Protein 5N06 (pdb70)

Radius of gyration: 20.46 Å; Cα contacts (8 Å, |Δi|>4): 489; chains: 2; bounding box: 48×56×39 Å

Foldseek 3Di:
DFDFFPDKDWDAPDQFKIKIFTHDDDDTDDDFQWKKKWKDLDVPTDIDTGGDPPDGMDMDGGGHGPGDIDMGMTTHHDDDDDDDDDDDDDDDD/DDFFPDKAKDADAFWKIKIFTHGDPDDDDDFQWKWKAKDLGDIDIDGDHPDGMDMGGDDGPPRDIDMGMGTHHDDDDDDDDDDDDDDD

Solvent-accessible surface area: 10027 Å² total; per-residue (Å²): 87,9,49,30,1,56,75,14,111,2,104,29,91,51,54,45,48,0,55,0,64,5,41,104,26,113,92,51,82,45,118,31,34,10,1,12,0,11,11,1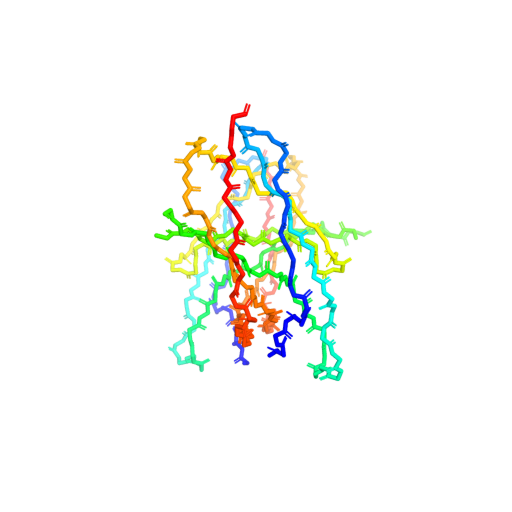5,100,64,122,187,80,116,132,51,97,12,85,40,30,142,64,69,39,33,91,4,80,7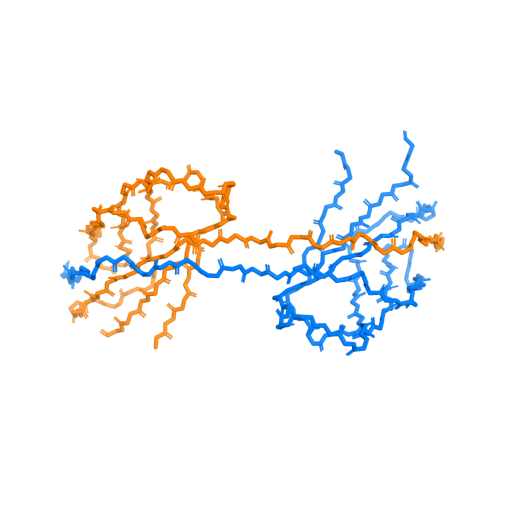2,26,101,50,93,47,48,12,57,1,82,0,30,0,2,35,40,29,82,2,96,74,11,76,80,32,81,66,52,1,138,99,43,44,29,0,44,145,15,102,4,49,35,71,56,78,43,64,1,83,0,60,5,42,83,17,93,98,67,124,43,105,29,32,42,0,6,0,16,20,73,133,137,115,115,65,60,15,126,44,32,142,52,70,37,22,100,10,199,75,14,119,41,98,34,207,10,67,2,53,0,30,0,0,57,39,28,76,5,105,60,11,76,79,26,114,34,69,10,120

InterPro domains:
  IPR000719 Protein kinase domain [PS50011] (839-1118)
  IPR000742 EGF-like domain [PS00022] (244-255)
  IPR000742 EGF-like domain [PS00022] (333-344)
  IPR000742 EGF-like domain [PS01186] (333-344)
  IPR000742 EGF-like domain [PS50026] (225-256)
  IPR000742 EGF-like domain [PS50026] (311-345)
  IPR000742 EGF-like domain [SM00181] (223-256)
  IPR000742 EGF-like domain [SM00181] (267-303)
  IPR000742 EGF-like domain [SM00181] (314-345)
  IPR001245 Serine-threonine/tyrosine-protein kinase, catalytic domain [PF07714] (839-1106)
  IPR001245 Serine-threonine/tyrosine-protein kinase, catalytic domain [PR00109] (917-930)
  IPR001245 Serine-threonine/tyrosine-protein kinase, catalytic domain [PR00109] (969-987)
  IPR001245 Serine-threonine/tyrosine-protein kinase, catalytic domain [PR00109] (1015-1025)
  IPR001245 Serine-threonine/tyrosine-protein kinase, catalytic domain [PR00109] (1034-1056)
  IPR001245 Serine-threonine/tyrosine-protein kinase, catalytic domain [PR00109] (1078-1100)
  IPR003599 Immunoglobulin domain subtype [SM00409] (131-213)
  IPR003599 Immunoglobulin domain subtype [SM00409] (357-444)
  IPR003961 Fibronectin type III [PF00041] (458-535)
  IPR003961 Fibronectin type III [PF00041] (558-635)
  IPR003961 Fibronectin type III [PF00041] (646-733)

Nearest PDB structures (foldseek):
  5n06-assembly1_A  TM=1.011E+00  e=6.443E-17  Homo sapiens
  1x5g-assembly1_A  TM=8.517E-01  e=1.682E-04  Homo sapiens
  5n47-assembly1_B  TM=8.551E-01  e=6.580E-04  Homo sapiens
  2ed8-assembly1_A  TM=6.911E-01  e=6.299E-05  Homo sapiens
  3t1w-assembly1_A-2  TM=8.649E-01  e=1.492E-03  Homo sapiens

B-factor: mean 107.83, std 30.61, range [32.44, 226.02]

Secondary structure (DSSP, 8-state):
-PPPPEEEEEEEEETTEEEEEEE--SS-SS---EEEEEEE-----EEEEE--SS-SEEEEES--TT--EEEEEEEEEEEEEEE---EE--B--/-----S-EEEE-SSS-EEEE-PPPSS-SS---EEEEEEE--EE--BS-SS-SEEEE----SSB--EEEEEEEEEEE------EEE---

Sequence (181 aa):
GPPAPRHLHAQALSDSEIQLTWKHPEALPGPISKYVVEVQVAGDPLWIDVDRPEETSTIIRGLNASTRYLFRMRASIQGLGDWSNTVEESTLGPPAPRHLHAQALSDSEIQLTWKHPEALPGPISKYVVEVQVPLWIDVDRPEETSTIIRGLNASTRYLFRMRASIQGLGDWSNTVEESTL

GO terms:
  GO:0004714 transmembrane receptor protein tyrosine kinase activity (F, TAS)
  GO:0005886 plasma membrane (C, TAS)
  GO:0007165 signal transduction (P, TAS)
  GO:0007498 mesoderm development (P, TAS)
  GO:0005515 protein binding (F, IPI)
  GO:0005886 plasma membrane (C, EXP)

Organism: Homo sapiens (NCBI:txid9606)

Structure (mmCIF, N/CA/C/O backbone):
data_5N06
#
_entry.id   5N06
#
_cell.length_a   54.054
_cell.length_b   54.054
_cell.length_c   107.270
_cell.angle_alpha   90.00
_cell.angle_beta   90.00
_cell.angle_gamma   120.00
#
_symmetry.space_group_name_H-M   'P 65'
#
loop_
_entity.id
_entity.type
_entity.pdbx_description
1 polymer 'Tyrosine-protein kinase receptor Tie-1'
2 water water
#
loop_
_atom_site.group_PDB
_atom_site.id
_atom_site.type_symbol
_atom_site.label_atom_id
_atom_site.label_alt_id
_atom_site.label_comp_id
_atom_site.label_asym_id
_atom_site.label_entity_id
_atom_site.label_seq_id
_atom_site.pdbx_PDB_ins_code
_atom_site.Cartn_x
_atom_site.Cartn_y
_atom_site.Cartn_z
_atom_site.occupancy
_atom_site.B_iso_or_equiv
_atom_site.auth_seq_id
_atom_site.auth_comp_id
_atom_site.auth_asym_id
_atom_site.auth_atom_id
_atom_site.pdbx_PDB_model_num
ATOM 1 N N . GLY A 1 25 ? -15.760 -15.357 -0.472 1.00 146.83 643 GLY A N 1
ATOM 2 C CA . GLY A 1 25 ? -15.285 -16.423 0.383 1.00 147.50 643 GLY A CA 1
ATOM 3 C C . GLY A 1 25 ? -14.079 -17.121 -0.216 1.00 145.33 643 GLY A C 1
ATOM 4 O O . GLY A 1 25 ? -14.215 -18.126 -0.923 1.00 151.16 643 GLY A O 1
ATOM 5 N N . PRO A 1 26 ? -12.881 -16.581 0.046 1.00 132.09 644 PRO A N 1
ATOM 6 C CA . PRO A 1 26 ? -11.616 -17.089 -0.487 1.00 123.46 644 PRO A CA 1
ATOM 7 C C . PRO A 1 26 ? -11.024 -18.174 0.393 1.00 112.61 644 PRO A C 1
ATOM 8 O O . PRO A 1 26 ? -10.873 -17.973 1.595 1.00 107.92 644 PRO A O 1
ATOM 12 N N . PRO A 1 27 ? -10.699 -19.325 -0.204 1.00 108.56 645 PRO A N 1
ATOM 13 C CA . PRO A 1 27 ? -10.024 -20.415 0.501 1.00 105.23 645 PRO A CA 1
ATOM 14 C C . PRO A 1 27 ? -8.562 -20.081 0.745 1.00 99.36 645 PRO A C 1
ATOM 15 O O . PRO A 1 27 ? -8.030 -19.156 0.134 1.00 95.66 645 PRO A O 1
ATOM 19 N N . ALA A 1 28 ? -7.925 -20.823 1.640 1.00 100.02 646 ALA A N 1
ATOM 20 C CA . ALA A 1 28 ? -6.521 -20.607 1.950 1.00 97.99 646 ALA A CA 1
ATOM 21 C C . ALA A 1 28 ? -5.645 -21.203 0.852 1.00 98.81 646 ALA A C 1
ATOM 22 O O . ALA A 1 28 ? -6.065 -22.132 0.166 1.00 101.64 646 ALA A O 1
ATOM 24 N N . PRO A 1 29 ? -4.436 -20.652 0.660 1.00 96.44 647 PRO A N 1
ATOM 25 C CA . PRO A 1 29 ? -3.489 -21.222 -0.305 1.00 98.00 647 PRO A CA 1
ATOM 26 C C . PRO A 1 29 ? -2.897 -22.532 0.208 1.00 103.36 647 PRO A C 1
ATOM 27 O O . PRO A 1 29 ? -2.423 -22.586 1.344 1.00 104.30 647 PRO A O 1
ATOM 31 N N . ARG A 1 30 ? -2.936 -23.574 -0.615 1.00 107.30 648 ARG A N 1
ATOM 32 C CA . ARG A 1 30 ? -2.464 -24.891 -0.202 1.00 113.42 648 ARG A CA 1
ATOM 33 C C . ARG A 1 30 ? -0.967 -25.055 -0.442 1.00 114.43 648 ARG A C 1
ATOM 34 O O . ARG A 1 30 ? -0.374 -24.322 -1.238 1.00 110.51 648 ARG A O 1
ATOM 36 N N . HIS A 1 31 ? -0.373 -26.022 0.256 1.00 120.13 649 HIS A N 1
ATOM 37 C CA . HIS A 1 31 ? 1.044 -26.359 0.119 1.00 123.74 649 HIS A CA 1
ATOM 38 C C . HIS A 1 31 ? 1.955 -25.171 0.415 1.00 120.15 649 HIS A C 1
ATOM 39 O O . HIS A 1 31 ? 2.467 -24.521 -0.495 1.00 118.24 649 HIS A O 1
ATOM 41 N N . LEU A 1 32 ? 2.150 -24.900 1.700 1.00 119.51 650 LEU A N 1
ATOM 42 C CA . LEU A 1 32 ? 2.978 -23.783 2.129 1.00 117.61 650 LEU A CA 1
ATOM 43 C C . LEU A 1 32 ? 4.326 -24.277 2.635 1.00 119.23 650 LEU A C 1
ATOM 44 O O . LEU A 1 32 ? 4.405 -25.314 3.291 1.00 124.43 650 LEU A O 1
ATOM 49 N N . HIS A 1 33 ? 5.387 -23.538 2.328 1.00 114.87 651 HIS A N 1
ATOM 50 C CA . HIS A 1 33 ? 6.721 -23.907 2.788 1.00 115.14 651 HIS A CA 1
ATOM 51 C C . HIS A 1 33 ? 7.672 -22.715 2.747 1.00 113.08 651 HIS A C 1
ATOM 52 O O . HIS A 1 33 ? 7.682 -21.947 1.790 1.00 113.85 651 HIS A O 1
ATOM 59 N N . ALA A 1 34 ? 8.475 -22.569 3.794 1.00 113.29 652 ALA A N 1
ATOM 60 C CA . ALA A 1 34 ? 9.430 -21.473 3.875 1.00 113.14 652 ALA A CA 1
ATOM 61 C C . ALA A 1 34 ? 10.850 -21.993 4.008 1.00 119.04 652 ALA A C 1
ATOM 62 O O . ALA A 1 34 ? 11.086 -23.076 4.543 1.00 125.55 652 ALA A O 1
ATOM 64 N N . GLN A 1 35 ? 11.796 -21.207 3.516 1.00 116.82 653 GLN A N 1
ATOM 65 C CA . GLN A 1 35 ? 13.196 -21.567 3.607 1.00 119.00 653 GLN A CA 1
ATOM 66 C C . GLN A 1 35 ? 14.033 -20.304 3.642 1.00 116.65 653 GLN A C 1
ATOM 67 O O . GLN A 1 35 ? 13.774 -19.351 2.908 1.00 112.78 653 GLN A O 1
ATOM 73 N N . ALA A 1 36 ? 15.028 -20.297 4.518 1.00 120.40 654 ALA A N 1
ATOM 74 C CA . ALA A 1 36 ? 15.806 -19.097 4.774 1.00 118.38 654 ALA A CA 1
ATOM 75 C C . ALA A 1 36 ? 16.927 -18.940 3.760 1.00 122.45 654 ALA A C 1
ATOM 76 O O . ALA A 1 36 ? 17.779 -19.816 3.628 1.00 132.47 654 ALA A O 1
ATOM 78 N N . LEU A 1 37 ? 16.910 -17.827 3.033 1.00 119.79 655 LEU A N 1
ATOM 79 C CA . LEU A 1 37 ? 17.981 -17.512 2.092 1.00 123.93 655 LEU A CA 1
ATOM 80 C C . LEU A 1 37 ? 19.174 -16.939 2.835 1.00 127.48 655 LEU A C 1
ATOM 81 O O . LEU A 1 37 ? 20.330 -17.220 2.514 1.00 133.40 655 LEU A O 1
ATOM 86 N N . SER A 1 38 ? 18.880 -16.119 3.832 1.00 123.68 656 SER A N 1
ATOM 87 C CA . SER A 1 38 ? 19.922 -15.543 4.656 1.00 126.28 656 SER A CA 1
ATOM 88 C C . SER A 1 38 ? 19.477 -15.636 6.106 1.00 122.49 656 SER A C 1
ATOM 89 O O . SER A 1 38 ? 18.429 -16.204 6.397 1.00 119.76 656 SER A O 1
ATOM 92 N N . ASP A 1 39 ? 20.274 -15.109 7.022 1.00 124.04 657 ASP A N 1
ATOM 93 C CA . ASP A 1 39 ? 19.899 -15.137 8.430 1.00 122.33 657 ASP A CA 1
ATOM 94 C C . ASP A 1 39 ? 18.839 -14.081 8.714 1.00 115.66 657 ASP A C 1
ATOM 95 O O . ASP A 1 39 ? 18.104 -14.157 9.700 1.00 113.34 657 ASP A O 1
ATOM 100 N N . SER A 1 40 ? 18.771 -13.099 7.825 1.00 113.04 658 SER A N 1
ATOM 101 C CA . SER A 1 40 ? 17.901 -11.953 8.018 1.00 110.30 658 SER A CA 1
ATOM 102 C C . SER A 1 40 ? 16.729 -11.926 7.034 1.00 106.64 658 SER A C 1
ATOM 103 O O . SER A 1 40 ? 16.056 -10.905 6.884 1.00 102.25 658 SER A O 1
ATOM 106 N N . GLU A 1 41 ? 16.469 -13.056 6.384 1.00 108.23 659 GLU A N 1
ATOM 107 C CA . GLU A 1 41 ? 15.375 -13.124 5.427 1.00 104.07 659 GLU A CA 1
ATOM 108 C C . GLU A 1 41 ? 14.963 -14.550 5.079 1.00 107.14 659 GLU A C 1
ATOM 109 O O . GLU A 1 41 ? 15.799 -15.444 4.949 1.00 112.30 659 GLU A O 1
ATOM 115 N N . ILE A 1 42 ? 13.659 -14.754 4.933 1.00 104.07 660 ILE A N 1
ATOM 116 C CA . ILE A 1 42 ? 13.120 -16.058 4.560 1.00 107.15 660 ILE A CA 1
ATOM 117 C C . ILE A 1 42 ? 12.121 -15.930 3.418 1.00 106.07 660 ILE A C 1
ATOM 118 O O . ILE A 1 42 ? 11.197 -15.117 3.475 1.00 102.42 660 ILE A O 1
ATOM 123 N N . GLN A 1 43 ? 12.290 -16.742 2.384 1.00 110.72 661 GLN A N 1
ATOM 124 C CA . GLN A 1 43 ? 11.341 -16.728 1.284 1.00 112.17 661 GLN A CA 1
ATOM 125 C C . GLN A 1 43 ? 10.228 -17.748 1.527 1.00 113.67 661 GLN A C 1
ATOM 126 O O . GLN A 1 43 ? 10.439 -18.776 2.172 1.00 118.14 661 GLN A O 1
ATOM 132 N N . LEU A 1 44 ? 9.040 -17.448 1.019 1.00 111.31 662 LEU A N 1
ATOM 133 C CA . LEU A 1 44 ? 7.875 -18.275 1.277 1.00 111.78 662 LEU A CA 1
ATOM 134 C C . LEU A 1 44 ? 7.275 -18.751 -0.030 1.00 116.25 662 LEU A C 1
ATOM 135 O O . LEU A 1 44 ? 7.055 -17.961 -0.946 1.00 117.90 662 LEU A O 1
ATOM 140 N N . THR A 1 45 ? 7.023 -20.049 -0.123 1.00 118.10 663 THR A N 1
ATOM 141 C CA . THR A 1 45 ? 6.515 -20.622 -1.359 1.00 121.10 663 THR A CA 1
ATOM 142 C C . THR A 1 45 ? 5.126 -21.202 -1.183 1.00 118.76 663 THR A C 1
ATOM 143 O O . THR A 1 45 ? 4.900 -22.038 -0.315 1.00 118.01 663 THR A O 1
ATOM 147 N N . TRP A 1 46 ? 4.197 -20.769 -2.022 1.00 139.78 664 TRP A N 1
ATOM 148 C CA . TRP A 1 46 ? 2.835 -21.260 -1.929 1.00 137.93 664 TRP A CA 1
ATOM 149 C C . TRP A 1 46 ? 2.274 -21.643 -3.296 1.00 135.34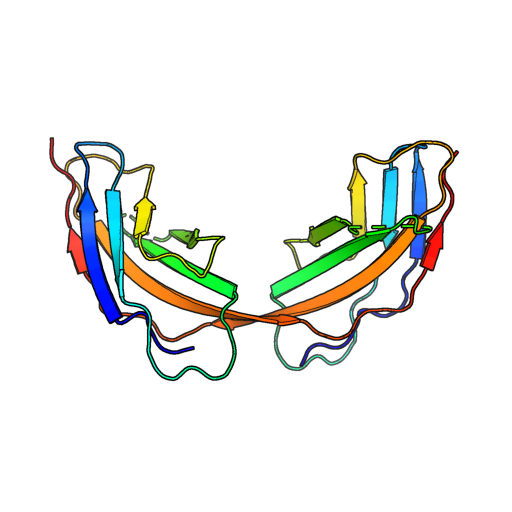 664 TRP A C 1
ATOM 150 O O . TRP A 1 46 ? 2.916 -21.433 -4.325 1.00 125.23 664 TRP A O 1
ATOM 161 N N . LYS A 1 47 ? 1.076 -22.219 -3.294 1.00 132.17 665 LYS A N 1
ATOM 162 C CA . LYS A 1 47 ? 0.421 -22.639 -4.525 1.00 131.22 665 LYS A CA 1
ATOM 163 C C . LYS A 1 47 ? -1.032 -22.179 -4.547 1.00 131.16 665 LYS A C 1
ATOM 164 O O . LYS A 1 47 ? -1.646 -21.958 -3.496 1.00 128.27 665 LYS A O 1
ATOM 166 N N . HIS A 1 48 ? -1.565 -22.026 -5.753 1.00 132.32 666 HIS A N 1
ATOM 167 C CA . HIS A 1 48 ? -2.942 -21.608 -5.942 1.00 130.35 666 HIS A CA 1
ATOM 168 C C . HIS A 1 48 ? -3.906 -22.714 -5.561 1.00 132.77 666 HIS A C 1
ATOM 169 O O . HIS A 1 48 ? -3.658 -23.880 -5.865 1.00 137.10 666 HIS A O 1
ATOM 176 N N . PRO A 1 49 ? -5.002 -22.356 -4.880 1.00 135.17 667 PRO A N 1
ATOM 177 C CA . PRO A 1 49 ? -6.114 -23.303 -4.767 1.00 137.65 667 PRO A CA 1
ATOM 178 C C . PRO A 1 49 ? -6.819 -23.426 -6.115 1.00 139.78 667 PRO A C 1
ATOM 179 O O . PRO A 1 49 ? -6.927 -22.428 -6.836 1.00 138.71 667 PRO A O 1
ATOM 183 N N . GLU A 1 50 ? -7.277 -24.628 -6.448 1.00 142.98 668 GLU A N 1
ATOM 184 C CA . GLU A 1 50 ? -7.877 -24.894 -7.752 1.00 143.39 668 GLU A CA 1
ATOM 185 C C . GLU A 1 50 ? -9.120 -24.163 -8.253 1.00 147.82 668 GLU A C 1
ATOM 186 O O . GLU A 1 50 ? -9.059 -23.406 -9.218 1.00 147.48 668 GLU A O 1
ATOM 188 N N . ALA A 1 51 ? -10.244 -24.403 -7.589 1.00 149.53 669 ALA A N 1
ATOM 189 C CA . ALA A 1 51 ? -11.483 -23.692 -7.885 1.00 147.13 669 ALA A CA 1
ATOM 190 C C . ALA A 1 51 ? -11.754 -22.608 -6.854 1.00 145.73 669 ALA A C 1
ATOM 191 O O . ALA A 1 51 ? -11.894 -22.888 -5.665 1.00 145.78 669 ALA A O 1
ATOM 193 N N . LEU A 1 52 ? -11.826 -21.367 -7.315 1.00 144.51 670 LEU A N 1
ATOM 194 C CA . LEU A 1 52 ? -12.007 -20.234 -6.424 1.00 142.91 670 LEU A CA 1
ATOM 195 C C . LEU A 1 52 ? -13.212 -19.422 -6.872 1.00 144.78 670 LEU A C 1
ATOM 196 O O . LEU A 1 52 ? -13.356 -19.141 -8.063 1.00 146.36 670 LEU A O 1
ATOM 201 N N . PRO A 1 53 ? -14.096 -19.061 -5.924 1.00 144.92 671 PRO A N 1
ATOM 202 C CA . PRO A 1 53 ? -15.253 -18.222 -6.253 1.00 146.35 671 PRO A CA 1
ATOM 203 C C . PRO A 1 53 ? -14.853 -16.776 -6.528 1.00 144.28 671 PRO A C 1
ATOM 204 O O . PRO A 1 53 ? -14.688 -15.979 -5.602 1.00 142.95 671 PRO A O 1
ATOM 208 N N . GLY A 1 54 ? -14.701 -16.449 -7.805 1.00 142.71 672 GLY A N 1
ATOM 209 C CA . GLY A 1 54 ? -14.305 -15.114 -8.202 1.00 140.92 672 GLY A CA 1
ATOM 210 C C . GLY A 1 54 ? -12.808 -14.929 -8.098 1.00 137.87 672 GLY A C 1
ATOM 211 O O . GLY A 1 54 ? -12.106 -15.805 -7.593 1.00 137.01 672 GLY A O 1
ATOM 212 N N . PRO A 1 55 ? -12.310 -13.789 -8.587 1.00 136.51 673 PRO A N 1
ATOM 213 C CA . PRO A 1 55 ? -10.882 -13.473 -8.554 1.00 133.93 673 PRO A CA 1
ATOM 214 C C . PRO A 1 55 ? -10.469 -12.923 -7.194 1.00 131.97 673 PRO A C 1
ATOM 215 O O . PRO A 1 55 ? -11.293 -12.352 -6.487 1.00 133.33 673 PRO A O 1
ATOM 219 N N . ILE A 1 56 ? -9.202 -13.095 -6.838 1.00 129.96 674 ILE A N 1
ATOM 220 C CA . ILE A 1 56 ? -8.685 -12.544 -5.596 1.00 128.25 674 ILE A CA 1
ATOM 221 C C . ILE A 1 56 ? -7.864 -11.299 -5.865 1.00 126.88 674 ILE A C 1
ATOM 222 O O . ILE A 1 56 ? -7.275 -11.144 -6.936 1.00 127.56 674 ILE A O 1
ATOM 227 N N . SER A 1 57 ? -7.803 -10.422 -4.874 1.00 126.13 675 SER A N 1
ATOM 228 C CA . SER A 1 57 ? -7.137 -9.145 -5.046 1.00 125.30 675 SER A CA 1
ATOM 229 C C . SER A 1 57 ? -5.683 -9.165 -4.596 1.00 126.28 675 SER A C 1
ATOM 230 O O . SER A 1 57 ? -4.825 -8.577 -5.250 1.00 126.42 675 SER A O 1
ATOM 233 N N . LYS A 1 58 ? -5.403 -9.834 -3.483 1.00 56.44 676 LYS A N 1
ATOM 234 C CA . LYS A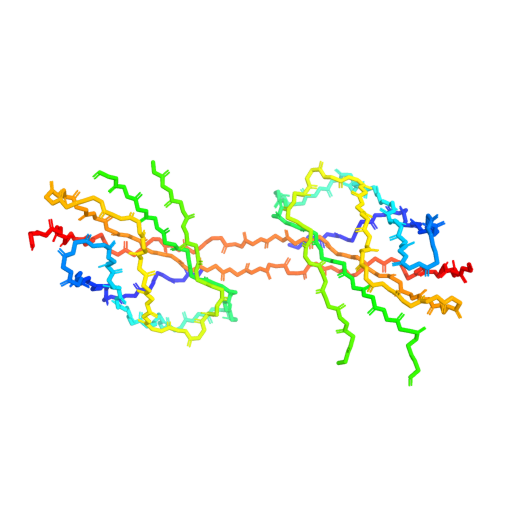 1 58 ? -4.049 -9.858 -2.944 1.00 57.24 676 LYS A CA 1
ATOM 235 C C . LYS A 1 58 ? -3.861 -11.015 -1.972 1.00 61.57 676 LYS A C 1
ATOM 236 O O . LYS A 1 58 ? -4.819 -11.695 -1.611 1.00 64.06 676 LYS A O 1
ATOM 238 N N . TYR A 1 59 ? -2.616 -11.237 -1.561 1.00 62.65 677 TYR A N 1
ATOM 239 C CA . TYR A 1 59 ? -2.296 -12.222 -0.534 1.00 67.54 677 TYR A CA 1
ATOM 240 C C . TYR A 1 59 ? -1.801 -11.509 0.705 1.00 70.25 677 TYR A C 1
ATOM 241 O O . TYR A 1 59 ? -1.185 -10.450 0.607 1.00 70.86 677 TYR A O 1
ATOM 250 N N . VAL A 1 60 ? -2.069 -12.081 1.873 1.00 73.03 678 VAL A N 1
ATOM 251 C CA . VAL A 1 60 ? -1.619 -11.470 3.120 1.00 73.00 678 VAL A CA 1
ATOM 252 C C . VAL A 1 60 ? -0.747 -12.416 3.930 1.00 78.60 678 VAL A C 1
ATOM 253 O O . VAL A 1 60 ? -1.204 -13.462 4.381 1.00 85.10 678 VAL A O 1
ATOM 257 N N . VAL A 1 61 ? 0.509 -12.031 4.119 1.00 76.62 679 VAL A N 1
ATOM 258 C CA . VAL A 1 61 ? 1.475 -12.853 4.837 1.00 82.79 679 VAL A CA 1
ATOM 259 C C . VAL A 1 61 ? 1.833 -12.223 6.175 1.00 83.98 679 VAL A C 1
ATOM 260 O O . VAL A 1 61 ? 1.955 -11.004 6.279 1.00 84.99 679 VAL A O 1
ATOM 264 N N . GLU A 1 62 ? 2.004 -13.056 7.197 1.00 85.53 680 GLU A N 1
ATOM 265 C CA . GLU A 1 62 ? 2.345 -12.559 8.521 1.00 85.06 680 GLU A CA 1
ATOM 266 C C . GLU A 1 62 ? 3.503 -13.311 9.156 1.00 85.28 680 GLU A C 1
ATOM 267 O O . GLU A 1 62 ? 3.672 -14.517 8.966 1.00 85.48 680 GLU A O 1
ATOM 273 N N . VAL A 1 63 ? 4.298 -12.576 9.921 1.00 82.67 681 VAL A N 1
ATOM 274 C CA . VAL A 1 63 ? 5.466 -13.145 10.570 1.00 82.81 681 VAL A CA 1
ATOM 275 C C . VAL A 1 63 ? 5.334 -13.044 12.078 1.00 85.61 681 VAL A C 1
ATOM 276 O O . VAL A 1 63 ? 4.977 -11.997 12.613 1.00 89.91 681 VAL A O 1
ATOM 280 N N . GLN A 1 64 ? 5.638 -14.142 12.757 1.00 97.37 682 GLN A N 1
ATOM 281 C CA . GLN A 1 64 ? 5.549 -14.194 14.207 1.00 98.92 682 GLN A CA 1
ATOM 282 C C . GLN A 1 64 ? 6.635 -15.097 14.782 1.00 100.99 682 GLN A C 1
ATOM 283 O O . GLN A 1 64 ? 7.093 -16.028 14.123 1.00 102.18 682 GLN A O 1
ATOM 285 N N . VAL A 1 65 ? 7.047 -14.813 16.013 1.00 102.38 683 VAL A N 1
ATOM 286 C CA . VAL A 1 65 ? 8.184 -15.505 16.618 1.00 104.65 683 VAL A CA 1
ATOM 287 C C . VAL A 1 65 ? 7.860 -16.883 17.243 1.00 108.88 683 VAL A C 1
ATOM 288 O O . VAL A 1 65 ? 8.548 -17.855 16.915 1.00 111.67 683 VAL A O 1
ATOM 292 N N . ALA A 1 66 ? 6.857 -17.020 18.122 1.00 109.58 684 ALA A N 1
ATOM 293 C CA . ALA A 1 66 ? 5.979 -15.961 18.632 1.00 107.17 684 ALA A CA 1
ATOM 294 C C . ALA A 1 66 ? 5.707 -16.177 20.115 1.00 111.65 684 ALA A C 1
ATOM 295 O O . ALA A 1 66 ? 4.661 -16.703 20.496 1.00 113.56 684 ALA A O 1
ATOM 297 N N . GLY A 1 67 ? 6.663 -15.786 20.949 1.00 114.47 685 GLY A N 1
ATOM 298 C CA . GLY A 1 67 ? 6.538 -15.944 22.387 1.00 121.11 685 GLY A CA 1
ATOM 299 C C . GLY A 1 67 ? 5.541 -14.982 22.999 1.00 122.69 685 GLY A C 1
ATOM 300 O O . GLY A 1 67 ? 5.808 -14.374 24.038 1.00 126.64 685 GLY A O 1
ATOM 301 N N . ASP A 1 71 ? 0.634 -7.344 17.993 1.00 120.22 689 ASP A N 1
ATOM 302 C CA . ASP A 1 71 ? 2.064 -7.612 18.054 1.00 118.06 689 ASP A CA 1
ATOM 303 C C . ASP A 1 71 ? 2.619 -8.262 16.782 1.00 113.47 689 ASP A C 1
ATOM 304 O O . ASP A 1 71 ? 3.667 -7.841 16.293 1.00 111.37 689 ASP A O 1
ATOM 309 N N . PRO A 1 72 ? 1.947 -9.301 16.251 1.00 113.67 690 PRO A N 1
ATOM 310 C CA . PRO A 1 72 ? 2.538 -9.857 15.030 1.00 110.57 690 PRO A CA 1
ATOM 311 C C . PRO A 1 72 ? 2.443 -8.911 13.835 1.00 107.20 690 PRO A C 1
ATOM 312 O O . PRO A 1 72 ? 1.473 -8.165 13.687 1.00 107.25 690 PRO A O 1
ATOM 316 N N . LEU A 1 73 ? 3.472 -8.954 12.996 1.00 105.59 691 LEU A N 1
ATOM 317 C CA . LEU A 1 73 ? 3.579 -8.075 11.840 1.00 102.30 691 LEU A CA 1
ATOM 318 C C . LEU A 1 73 ? 2.829 -8.643 10.639 1.00 100.48 691 LEU A C 1
ATOM 319 O O . LEU A 1 73 ? 2.902 -9.841 10.367 1.00 100.48 691 LEU A O 1
ATOM 324 N N . TRP A 1 74 ? 2.109 -7.781 9.925 1.00 99.12 692 TRP A N 1
ATOM 325 C CA . TRP A 1 74 ? 1.402 -8.180 8.709 1.00 98.18 692 TRP A CA 1
ATOM 326 C C . TRP A 1 74 ? 2.067 -7.630 7.453 1.00 98.94 692 TRP A C 1
ATOM 327 O O . TRP A 1 74 ? 2.394 -6.446 7.389 1.00 103.26 692 TRP A O 1
ATOM 338 N N . ILE A 1 75 ? 2.265 -8.485 6.451 1.00 93.83 693 ILE A N 1
ATOM 339 C CA . ILE A 1 75 ? 2.876 -8.046 5.193 1.00 89.33 693 ILE A CA 1
ATOM 340 C C . ILE A 1 75 ? 2.008 -8.376 3.981 1.00 88.07 693 ILE A C 1
ATOM 341 O O . ILE A 1 75 ? 1.762 -9.543 3.683 1.00 87.09 693 ILE A O 1
ATOM 346 N N . ASP A 1 76 ? 1.568 -7.340 3.273 1.00 87.04 694 ASP A N 1
ATOM 347 C CA . ASP A 1 76 ? 0.630 -7.503 2.168 1.00 87.44 694 ASP A CA 1
ATOM 348 C C . ASP A 1 76 ? 1.334 -7.743 0.836 1.00 83.41 694 ASP A C 1
ATOM 349 O O . ASP A 1 76 ? 2.111 -6.910 0.369 1.00 82.60 694 ASP A O 1
ATOM 354 N N . VAL A 1 77 ? 1.056 -8.891 0.226 1.00 81.17 695 VAL A N 1
ATOM 355 C CA . VAL A 1 77 ? 1.575 -9.192 -1.103 1.00 79.30 695 VAL A CA 1
ATOM 356 C C . VAL A 1 77 ? 0.605 -8.681 -2.162 1.00 82.22 695 VAL A C 1
ATOM 357 O O . VAL A 1 77 ? -0.527 -9.156 -2.271 1.00 87.08 695 VAL A O 1
ATOM 361 N N . ASP A 1 78 ? 1.066 -7.713 -2.946 1.00 86.57 696 ASP A N 1
ATOM 362 C CA . ASP A 1 78 ? 0.214 -6.994 -3.885 1.00 84.10 696 ASP A CA 1
ATOM 363 C C . ASP A 1 78 ? -0.246 -7.840 -5.067 1.00 82.85 696 ASP A C 1
ATOM 364 O O . ASP A 1 78 ? -1.434 -7.890 -5.374 1.00 85.57 696 ASP A O 1
ATOM 366 N N . ARG A 1 79 ? 0.694 -8.489 -5.742 1.00 79.62 697 ARG A N 1
ATOM 367 C CA . ARG A 1 79 ? 0.365 -9.263 -6.929 1.00 76.01 697 ARG A CA 1
ATOM 368 C C . ARG A 1 79 ? -0.169 -10.650 -6.563 1.00 71.41 697 ARG A C 1
ATOM 369 O O . ARG A 1 79 ? 0.585 -11.491 -6.065 1.00 70.93 697 ARG A O 1
ATOM 371 N N . PRO A 1 80 ? -1.471 -10.896 -6.825 1.00 70.05 698 PRO A N 1
ATOM 372 C CA . PRO A 1 80 ? -2.137 -12.168 -6.512 1.00 66.28 698 PRO A CA 1
ATOM 373 C C . PRO A 1 80 ? -1.664 -13.304 -7.421 1.00 64.36 698 PRO A C 1
ATOM 374 O O . PRO A 1 80 ? -1.756 -14.475 -7.042 1.00 62.06 698 PRO A O 1
ATOM 378 N N . GLU A 1 81 ? -1.156 -12.957 -8.601 1.00 66.36 699 GLU A N 1
ATOM 379 C CA . GLU A 1 81 ? -0.647 -13.949 -9.539 1.00 68.04 699 GLU A CA 1
ATOM 380 C C . GLU A 1 81 ? 0.796 -14.324 -9.220 1.00 68.55 699 GLU A C 1
ATOM 381 O O . GLU A 1 81 ? 1.631 -14.458 -10.115 1.00 72.02 699 GLU A O 1
ATOM 387 N N . GLU A 1 82 ? 1.086 -14.512 -7.943 1.00 65.41 700 GLU A N 1
ATOM 388 C CA . GLU A 1 82 ? 2.454 -14.750 -7.533 1.00 65.71 700 GLU A CA 1
ATOM 389 C C . GLU A 1 82 ? 2.537 -15.981 -6.650 1.00 63.19 700 GLU A C 1
ATOM 390 O O . GLU A 1 82 ? 1.656 -16.210 -5.833 1.00 62.41 700 GLU A O 1
ATOM 396 N N . THR A 1 83 ? 3.590 -16.775 -6.804 1.00 63.91 701 THR A N 1
ATOM 397 C CA . THR A 1 83 ? 3.692 -18.014 -6.040 1.00 64.09 701 THR A CA 1
ATOM 398 C C . THR A 1 83 ? 4.778 -17.993 -4.973 1.00 65.11 701 THR A C 1
ATOM 399 O O . THR A 1 83 ? 4.980 -18.982 -4.273 1.00 65.72 701 THR A O 1
ATOM 403 N N . SER A 1 84 ? 5.476 -16.874 -4.844 1.00 66.21 702 SER A N 1
ATOM 404 C CA . SER A 1 84 ? 6.530 -16.772 -3.850 1.00 67.62 702 SER A CA 1
ATOM 405 C C . SER A 1 84 ? 6.884 -15.320 -3.614 1.00 70.87 702 SER A C 1
ATOM 406 O O . SER A 1 84 ? 6.659 -14.470 -4.473 1.00 71.98 702 SER A O 1
ATOM 409 N N . THR A 1 85 ? 7.428 -15.042 -2.439 1.00 73.00 703 THR A N 1
ATOM 410 C CA . THR A 1 85 ? 7.920 -13.714 -2.136 1.00 76.71 703 THR A CA 1
ATOM 411 C C . THR A 1 85 ? 8.962 -13.803 -1.038 1.00 79.37 703 THR A C 1
ATOM 412 O O . THR A 1 85 ? 8.999 -14.771 -0.277 1.00 79.63 703 THR A O 1
ATOM 416 N N . ILE A 1 86 ? 9.815 -12.790 -0.967 1.00 81.59 704 ILE A N 1
ATOM 417 C CA . ILE A 1 86 ? 10.905 -12.788 -0.003 1.00 83.16 704 ILE A CA 1
ATOM 418 C C . ILE A 1 86 ? 10.674 -11.807 1.127 1.00 85.36 704 ILE A C 1
ATOM 419 O O . ILE A 1 86 ? 10.512 -10.607 0.902 1.00 86.68 704 ILE A O 1
ATOM 424 N N . ILE A 1 87 ? 10.680 -12.325 2.348 1.00 86.70 705 ILE A N 1
ATOM 425 C CA . ILE A 1 87 ? 10.466 -11.491 3.522 1.00 91.01 705 ILE A CA 1
ATOM 426 C C . ILE A 1 87 ? 11.762 -10.850 3.996 1.00 95.84 705 ILE A C 1
ATOM 427 O O . ILE A 1 87 ? 12.664 -11.535 4.476 1.00 98.56 705 ILE A O 1
ATOM 432 N N . ARG A 1 88 ? 11.842 -9.531 3.865 1.00 106.02 706 ARG A N 1
ATOM 433 C CA . ARG A 1 88 ? 13.045 -8.798 4.232 1.00 113.63 706 ARG A CA 1
ATOM 434 C C . ARG A 1 88 ? 12.923 -8.162 5.615 1.00 116.64 706 ARG A C 1
ATOM 435 O O . ARG A 1 88 ? 11.828 -7.848 6.083 1.00 113.78 706 ARG A O 1
ATOM 437 N N . GLY A 1 89 ? 14.068 -7.981 6.264 1.00 122.79 707 GLY A N 1
ATOM 438 C CA . GLY A 1 89 ? 14.128 -7.355 7.571 1.00 126.94 707 GLY A CA 1
ATOM 439 C C . GLY A 1 89 ? 13.766 -8.294 8.704 1.00 122.86 707 GLY A C 1
ATOM 440 O O . GLY A 1 89 ? 12.767 -8.086 9.391 1.00 121.35 707 GLY A O 1
ATOM 441 N N . LEU A 1 90 ? 14.579 -9.329 8.897 1.00 120.70 708 LEU A N 1
ATOM 442 C CA . LEU A 1 90 ? 14.371 -10.280 9.982 1.00 117.04 708 LEU A CA 1
ATOM 443 C C . LEU A 1 90 ? 15.621 -10.391 10.841 1.00 121.01 708 LEU A C 1
ATOM 444 O O . LEU A 1 90 ? 16.684 -9.891 10.475 1.00 126.82 708 LEU A O 1
ATOM 449 N N . ASN A 1 91 ? 15.489 -11.049 11.985 1.00 118.43 709 ASN A N 1
ATOM 450 C CA . ASN A 1 91 ? 16.606 -11.200 12.903 1.00 121.45 709 ASN A CA 1
ATOM 451 C C . ASN A 1 91 ? 17.322 -12.517 12.662 1.00 118.06 709 ASN A C 1
ATOM 452 O O . ASN A 1 91 ? 16.719 -13.493 12.214 1.00 112.21 709 ASN A O 1
ATOM 457 N N . ALA A 1 92 ? 18.618 -12.530 12.946 1.00 121.77 710 ALA A N 1
ATOM 458 C CA . ALA A 1 92 ? 19.432 -13.711 12.725 1.00 119.39 710 ALA A CA 1
ATOM 459 C C . ALA A 1 92 ? 19.232 -14.698 13.854 1.00 115.04 710 ALA A C 1
ATOM 460 O O . ALA A 1 92 ? 18.886 -14.312 14.970 1.00 116.05 710 ALA A O 1
ATOM 462 N N . SER A 1 93 ? 19.432 -15.974 13.543 1.00 111.20 711 SER A N 1
ATOM 463 C CA . SER A 1 93 ? 19.378 -17.036 14.538 1.00 110.64 711 SER A CA 1
ATOM 464 C C . SER A 1 93 ? 18.057 -17.042 15.299 1.00 107.61 711 SER A C 1
ATOM 465 O O . SER A 1 93 ? 18.026 -17.306 16.497 1.00 110.07 711 SER A O 1
ATOM 468 N N . THR A 1 94 ? 16.970 -16.725 14.607 1.00 103.57 712 THR A N 1
ATOM 469 C CA . THR A 1 94 ? 15.663 -16.694 15.247 1.00 101.04 712 THR A CA 1
ATOM 470 C C . THR A 1 94 ? 14.641 -17.456 14.421 1.00 96.13 712 THR A C 1
ATOM 471 O O . THR A 1 94 ? 14.596 -17.336 13.195 1.00 94.99 712 THR A O 1
ATOM 475 N N . ARG A 1 95 ? 13.828 -18.252 15.106 1.00 95.14 713 ARG A N 1
ATOM 476 C CA . ARG A 1 95 ? 12.805 -19.053 14.456 1.00 92.58 713 ARG A CA 1
ATOM 477 C C . ARG A 1 95 ? 11.552 -18.211 14.256 1.00 93.89 713 ARG A C 1
ATOM 478 O O . ARG A 1 95 ? 11.256 -17.325 15.059 1.00 97.96 713 ARG A O 1
ATOM 480 N N . TYR A 1 96 ? 10.830 -18.485 13.173 1.00 90.24 714 TYR A N 1
ATOM 481 C CA . TYR A 1 96 ? 9.603 -17.768 12.845 1.00 89.53 714 TYR A CA 1
ATOM 482 C C . TYR A 1 96 ? 8.516 -18.714 12.373 1.00 86.61 714 TYR A C 1
ATOM 483 O O . TYR A 1 96 ? 8.797 -19.818 11.908 1.00 84.17 714 TYR A O 1
ATOM 492 N N . LEU A 1 97 ? 7.271 -18.268 12.485 1.00 88.08 715 LEU A N 1
ATOM 493 C CA . LEU A 1 97 ? 6.148 -19.026 11.958 1.00 86.76 715 LEU A CA 1
ATOM 494 C C . LEU A 1 97 ? 5.334 -18.163 11.005 1.00 85.88 715 LEU A C 1
ATOM 495 O O . LEU A 1 97 ? 5.090 -16.983 11.268 1.00 87.50 715 LEU A O 1
ATOM 500 N N . PHE A 1 98 ? 4.924 -18.762 9.891 1.00 83.57 716 PHE A N 1
ATOM 501 C CA . PHE A 1 98 ? 4.270 -18.028 8.818 1.00 84.10 716 PHE A CA 1
ATOM 502 C C . PHE A 1 98 ? 2.887 -18.579 8.505 1.00 84.30 716 PHE A C 1
ATOM 503 O O . PHE A 1 98 ? 2.633 -19.782 8.624 1.00 86.77 716 PHE A O 1
ATOM 511 N N . ARG A 1 99 ? 1.995 -17.679 8.108 1.00 81.41 717 ARG A N 1
ATOM 512 C CA . ARG A 1 99 ? 0.664 -18.049 7.659 1.00 77.26 717 ARG A CA 1
ATOM 513 C C . ARG A 1 99 ? 0.271 -17.188 6.470 1.00 76.10 717 ARG A C 1
ATOM 514 O O . ARG A 1 99 ? 0.796 -16.087 6.289 1.00 78.74 717 ARG A O 1
ATOM 522 N N . MET A 1 100 ? -0.663 -17.686 5.666 1.00 74.87 718 MET A N 1
ATOM 523 C CA . MET A 1 100 ? -1.122 -16.963 4.487 1.00 74.72 718 MET A CA 1
ATOM 524 C C . MET A 1 100 ? -2.623 -17.068 4.278 1.00 73.18 718 MET A C 1
ATOM 525 O O . MET A 1 100 ? -3.265 -18.005 4.749 1.00 72.67 718 MET A O 1
ATOM 530 N N . ARG A 1 101 ? -3.171 -16.111 3.538 1.00 73.55 719 ARG A N 1
ATOM 531 C CA . ARG A 1 101 ? -4.588 -16.117 3.207 1.00 74.36 719 ARG A CA 1
ATOM 532 C C . ARG A 1 101 ? -4.843 -15.359 1.906 1.00 75.25 719 ARG A C 1
ATOM 533 O O . ARG A 1 101 ? -4.128 -14.415 1.572 1.00 75.11 719 ARG A O 1
ATOM 541 N N . ALA A 1 102 ? -5.859 -15.785 1.165 1.00 76.10 720 ALA A N 1
ATOM 542 C CA . ALA A 1 102 ? -6.235 -15.102 -0.066 1.00 76.23 720 ALA A CA 1
ATOM 543 C C . ALA A 1 102 ? -7.265 -14.037 0.255 1.00 77.32 720 ALA A C 1
ATOM 544 O O . ALA A 1 102 ? -8.064 -14.203 1.176 1.00 79.41 720 ALA A O 1
ATOM 546 N N . SER A 1 103 ? -7.241 -12.937 -0.488 1.00 75.65 721 SER A N 1
ATOM 547 C CA . SER A 1 103 ? -8.152 -11.841 -0.200 1.00 76.62 721 SER A CA 1
ATOM 548 C C . SER A 1 103 ? -8.931 -11.397 -1.423 1.00 74.63 721 SER A C 1
ATOM 549 O O . SER A 1 103 ? -8.368 -11.187 -2.495 1.00 73.85 721 SER A O 1
ATOM 552 N N . ILE A 1 104 ? -10.238 -11.246 -1.245 1.00 75.50 722 ILE A N 1
ATOM 553 C CA . ILE A 1 104 ? -11.110 -10.759 -2.302 1.00 74.57 722 ILE A CA 1
ATOM 554 C C . ILE A 1 104 ? -11.801 -9.480 -1.868 1.00 77.58 722 ILE A C 1
ATOM 555 O O . ILE A 1 104 ? -12.700 -9.510 -1.028 1.00 81.53 722 ILE A O 1
ATOM 560 N N . GLN A 1 105 ? -11.393 -8.358 -2.449 1.00 76.69 723 GLN A N 1
ATOM 561 C CA . GLN A 1 105 ? -12.014 -7.085 -2.115 1.00 79.52 723 GLN A CA 1
ATOM 562 C C . GLN A 1 105 ? -13.252 -6.823 -2.974 1.00 78.26 723 GLN A C 1
ATOM 563 O O . GLN A 1 105 ? -13.218 -6.954 -4.194 1.00 74.99 723 GLN A O 1
ATOM 569 N N . GLY A 1 106 ? -14.349 -6.465 -2.319 1.00 81.41 724 GLY A N 1
ATOM 570 C CA . GLY A 1 106 ? -15.589 -6.181 -3.009 1.00 80.83 724 GLY A CA 1
ATOM 571 C C . GLY A 1 106 ? -15.752 -4.697 -3.252 1.00 80.97 724 GLY A C 1
ATOM 572 O O . GLY A 1 106 ? -15.887 -3.911 -2.314 1.00 84.42 724 GLY A O 1
ATOM 573 N N . LEU A 1 107 ? -15.736 -4.310 -4.520 1.00 77.67 725 LEU A N 1
ATOM 574 C CA . LEU A 1 107 ? -15.864 -2.906 -4.873 1.00 79.23 725 LEU A CA 1
ATOM 575 C C . LEU A 1 107 ? -17.262 -2.387 -4.581 1.00 82.00 725 LEU A C 1
ATOM 576 O O . LEU A 1 107 ? -18.259 -3.062 -4.834 1.00 83.28 725 LEU A O 1
ATOM 581 N N . GLY A 1 108 ? -17.318 -1.172 -4.051 1.00 83.15 726 GLY A N 1
ATOM 582 C CA . GLY A 1 108 ? -18.575 -0.530 -3.739 1.00 84.30 726 GLY A CA 1
ATOM 583 C C . GLY A 1 108 ? -19.093 0.253 -4.924 1.00 81.92 726 GLY A C 1
ATOM 584 O O . GLY A 1 108 ? -18.433 0.327 -5.956 1.00 76.46 726 GLY A O 1
ATOM 585 N N . ASP A 1 109 ? -20.274 0.841 -4.781 1.00 97.78 727 ASP A N 1
ATOM 586 C CA . ASP A 1 109 ? -20.855 1.618 -5.868 1.00 97.67 727 ASP A CA 1
ATOM 587 C C . ASP A 1 109 ? -20.121 2.946 -6.004 1.00 94.49 727 ASP A C 1
ATOM 588 O O . ASP A 1 109 ? -19.529 3.439 -5.045 1.00 91.44 727 ASP A O 1
ATOM 593 N N . TRP A 1 110 ? -20.140 3.504 -7.211 1.00 95.72 728 TRP A N 1
ATOM 594 C CA . TRP A 1 110 ? -19.491 4.784 -7.478 1.00 98.09 728 TRP A CA 1
ATOM 595 C C . TRP A 1 110 ? -20.347 5.926 -6.954 1.00 103.39 728 TRP A C 1
ATOM 596 O O . TRP A 1 110 ? -21.577 5.842 -6.941 1.00 106.24 728 TRP A O 1
ATOM 607 N N . SER A 1 111 ? -19.690 6.991 -6.512 1.00 105.68 729 SER A N 1
ATOM 608 C CA . SER A 1 111 ? -20.390 8.160 -5.999 1.00 110.84 729 SER A CA 1
ATOM 609 C C . SER A 1 111 ? -20.700 9.118 -7.139 1.00 116.00 729 SER A C 1
ATOM 610 O O . SER A 1 111 ? -20.377 8.844 -8.298 1.00 115.08 729 SER A O 1
ATOM 613 N N . ASN A 1 112 ? -21.333 10.238 -6.811 1.00 121.85 730 ASN A N 1
ATOM 614 C CA . ASN A 1 112 ? -21.631 11.253 -7.809 1.00 124.96 730 ASN A CA 1
ATOM 615 C C . ASN A 1 112 ? -20.358 11.927 -8.303 1.00 124.29 730 ASN A C 1
ATOM 616 O O . ASN A 1 112 ? -19.442 12.196 -7.527 1.00 122.56 730 ASN A O 1
ATOM 621 N N . THR A 1 113 ? -20.313 12.201 -9.599 1.00 126.15 731 THR A N 1
ATOM 622 C CA . THR A 1 113 ? -19.146 12.808 -10.215 1.00 128.34 731 THR A CA 1
ATOM 623 C C . THR A 1 113 ? -19.128 14.309 -9.969 1.00 133.12 731 THR A C 1
ATOM 624 O O . THR A 1 113 ? -20.161 14.969 -10.075 1.00 137.30 731 THR A O 1
ATOM 628 N N . VAL A 1 114 ? -17.959 14.841 -9.621 1.00 133.24 732 VAL A N 1
ATOM 629 C CA . VAL A 1 114 ? -17.818 16.273 -9.368 1.00 136.68 732 VAL A CA 1
ATOM 630 C C . VAL A 1 114 ? -16.624 16.854 -10.124 1.00 136.73 732 VAL A C 1
ATOM 631 O O . VAL A 1 114 ? -15.627 16.171 -10.351 1.00 134.93 732 VAL A O 1
ATOM 635 N N . GLU A 1 115 ? -16.731 18.119 -10.519 1.00 140.26 733 GLU A N 1
ATOM 636 C CA . GLU A 1 115 ? -15.691 18.757 -11.317 1.00 141.49 733 GLU A CA 1
ATOM 637 C C . GLU A 1 115 ? -15.107 19.980 -10.620 1.00 141.88 733 GLU A C 1
ATOM 638 O O . GLU A 1 115 ? -15.829 20.788 -10.037 1.00 144.70 733 GLU A O 1
ATOM 640 N N . GLU A 1 116 ? -13.787 20.105 -10.691 1.00 138.99 734 GLU A N 1
ATOM 641 C CA . GLU A 1 116 ? -13.070 21.208 -10.066 1.00 140.32 734 GLU A CA 1
ATOM 642 C C . GLU A 1 116 ? -11.707 21.397 -10.714 1.00 137.76 734 GLU A C 1
ATOM 643 O O . GLU A 1 116 ? -10.798 20.597 -10.504 1.00 136.39 734 GLU A O 1
ATOM 649 N N . SER A 1 117 ? -11.565 22.462 -11.495 1.00 137.61 735 SER A N 1
ATOM 650 C CA . SER A 1 117 ? -10.345 22.682 -12.261 1.00 135.71 735 SER A CA 1
ATOM 651 C C . SER A 1 117 ? -9.278 23.404 -11.444 1.00 134.90 735 SER A C 1
ATOM 652 O O . SER A 1 117 ? -9.587 24.138 -10.504 1.00 137.18 735 SER A O 1
ATOM 655 N N . THR A 1 118 ? -8.018 23.181 -11.806 1.00 131.14 736 THR A N 1
ATOM 656 C CA . THR A 1 118 ? -6.905 23.848 -11.144 1.00 128.84 736 THR A CA 1
ATOM 657 C C . THR A 1 118 ? -6.479 25.065 -11.938 1.00 130.35 736 THR A C 1
ATOM 658 O O . THR A 1 118 ? -6.247 24.973 -13.139 1.00 131.40 736 THR A O 1
ATOM 662 N N . LEU A 1 119 ? -6.367 26.204 -11.268 1.00 130.70 737 LEU A N 1
ATOM 663 C CA . LEU A 1 119 ? -5.977 27.427 -11.953 1.00 132.23 737 LEU A CA 1
ATOM 664 C C . LEU A 1 119 ? -4.534 27.817 -11.652 1.00 131.94 737 LEU A C 1
ATOM 665 O O . LEU A 1 119 ? -3.727 26.988 -11.232 1.00 130.29 737 LEU A O 1
ATOM 670 N N . GLY A 1 120 ? -4.221 29.090 -11.875 1.00 133.63 738 GLY A N 1
ATOM 671 C CA . GLY A 1 120 ? -2.896 29.621 -11.601 1.00 134.41 738 GLY A CA 1
ATOM 672 C C . GLY A 1 120 ? -2.682 29.917 -10.126 1.00 134.09 738 GLY A C 1
ATOM 673 O O . GLY A 1 120 ? -1.686 30.522 -9.723 1.00 135.61 738 GLY A O 1
ATOM 674 N N . PRO B 1 26 ? -20.696 -2.316 -1.093 1.00 68.03 644 PRO B N 1
ATOM 675 C CA . PRO B 1 26 ? -20.562 -1.108 -0.274 1.00 68.47 644 PRO B CA 1
ATOM 676 C C . PRO B 1 26 ? -21.174 0.122 -0.932 1.00 69.79 644 P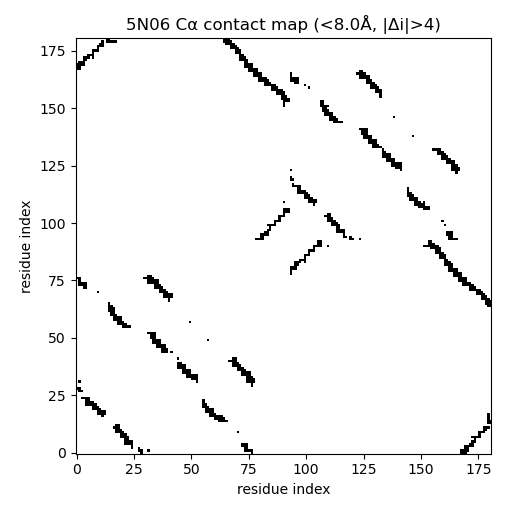RO B C 1
ATOM 677 O O . PRO B 1 26 ? -20.828 0.466 -2.061 1.00 69.91 644 PRO B O 1
ATOM 681 N N . PRO B 1 27 ? -22.099 0.779 -0.222 1.00 71.99 645 PRO B N 1
ATOM 682 C CA . PRO B 1 27 ? -22.761 2.011 -0.660 1.00 73.80 645 PRO B CA 1
ATOM 683 C C . PRO B 1 27 ? -21.764 3.120 -0.981 1.00 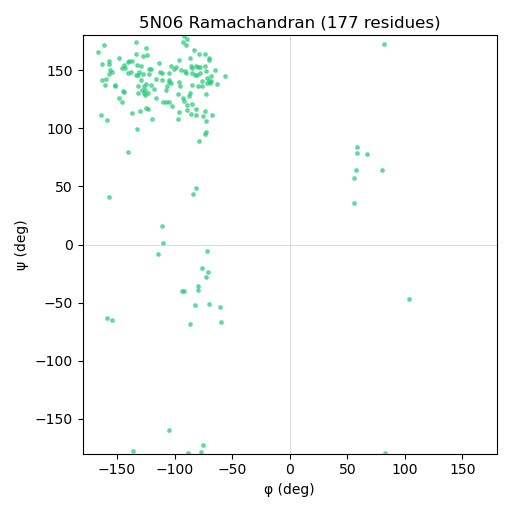72.21 645 PRO B C 1
ATOM 684 O O . PRO B 1 27 ? -20.712 3.236 -0.351 1.00 68.85 645 PRO B O 1
ATOM 688 N N . ALA B 1 28 ? -22.100 3.915 -1.987 1.00 75.20 646 ALA B N 1
ATOM 689 C CA . ALA B 1 28 ? -21.238 4.990 -2.446 1.00 75.09 646 ALA B CA 1
ATOM 690 C C . ALA B 1 28 ? -21.190 6.109 -1.413 1.00 74.48 646 ALA B C 1
ATOM 691 O O . ALA B 1 28 ? -22.204 6.415 -0.787 1.00 75.34 646 ALA B O 1
ATOM 693 N N . PRO B 1 29 ? -20.003 6.704 -1.215 1.00 73.23 647 PRO B N 1
ATOM 694 C CA . PRO B 1 29 ? -19.808 7.842 -0.308 1.00 74.36 647 PRO B CA 1
ATOM 695 C C . PRO B 1 29 ? -20.519 9.087 -0.831 1.00 79.05 647 PRO B C 1
ATOM 696 O O . PRO B 1 29 ? -20.111 9.639 -1.852 1.00 80.70 647 PRO B O 1
ATOM 700 N N . ARG B 1 30 ? -21.571 9.515 -0.143 1.00 82.91 648 ARG B N 1
ATOM 701 C CA . ARG B 1 30 ? -22.425 10.587 -0.641 1.00 88.44 648 ARG B CA 1
ATOM 702 C C . ARG B 1 30 ? -21.818 11.962 -0.423 1.00 89.77 648 ARG B C 1
ATOM 703 O O . ARG B 1 30 ? -20.886 12.119 0.372 1.00 86.02 648 ARG B O 1
ATOM 705 N N . HIS B 1 31 ? -22.358 12.949 -1.137 1.00 95.36 649 HIS B N 1
ATOM 706 C CA . HIS B 1 31 ? -21.993 14.353 -0.947 1.00 97.60 649 HIS B CA 1
ATOM 707 C C . HIS B 1 31 ? -20.497 14.575 -1.136 1.00 96.43 649 HIS B C 1
ATOM 708 O O . HIS B 1 31 ? -19.785 14.937 -0.200 1.00 94.56 649 HIS B O 1
ATOM 715 N N . LEU B 1 32 ? -20.033 14.336 -2.357 1.00 98.02 650 LEU B N 1
ATOM 716 C CA . LEU B 1 32 ? -18.626 14.488 -2.679 1.00 98.48 650 LEU B CA 1
ATOM 717 C C . LEU B 1 32 ? -18.318 15.951 -2.972 1.00 104.77 650 LEU B C 1
ATOM 718 O O . LEU B 1 32 ? -19.155 16.668 -3.513 1.00 109.40 650 LEU B O 1
ATOM 723 N N . HIS B 1 33 ? -17.123 16.398 -2.609 1.00 106.03 651 HIS B N 1
ATOM 724 C CA . HIS B 1 33 ? -16.741 17.788 -2.824 1.00 112.24 651 HIS B CA 1
ATOM 725 C C . HIS B 1 33 ? -15.268 17.893 -3.207 1.00 114.93 651 HIS B C 1
ATOM 726 O O . HIS B 1 33 ? -14.460 17.045 -2.834 1.00 112.63 651 HIS B O 1
ATOM 733 N N . ALA B 1 34 ? -14.919 18.931 -3.958 1.00 122.05 652 ALA B N 1
ATOM 734 C CA . ALA B 1 34 ? -13.537 19.124 -4.381 1.00 126.25 652 ALA B CA 1
ATOM 735 C C . ALA B 1 34 ? -13.106 20.582 -4.268 1.00 134.24 652 ALA B C 1
ATOM 736 O O . ALA B 1 34 ? -13.911 21.496 -4.449 1.00 139.60 652 ALA B O 1
ATOM 738 N N . GLN B 1 35 ? -11.825 20.786 -3.981 1.00 135.90 653 GLN B N 1
ATOM 739 C CA . GLN B 1 35 ? -11.269 22.120 -3.812 1.00 142.19 653 GLN B CA 1
ATOM 740 C C . GLN B 1 35 ? -9.749 22.061 -3.885 1.00 143.50 653 GLN B C 1
ATOM 741 O O . GLN B 1 35 ? -9.102 21.429 -3.049 1.00 140.50 653 GLN B O 1
ATOM 743 N N . ALA B 1 36 ? -9.154 22.596 -4.888 1.00 148.94 654 ALA B N 1
ATOM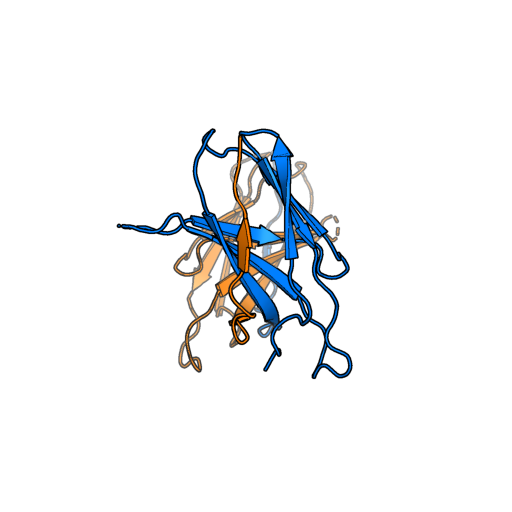 744 C CA . ALA B 1 36 ? -7.712 22.558 -5.108 1.00 151.19 654 ALA B CA 1
ATOM 745 C C . ALA B 1 36 ? -6.997 23.654 -4.325 1.00 153.07 654 ALA B C 1
ATOM 746 O O . ALA B 1 36 ? -7.630 24.572 -3.804 1.00 156.35 654 ALA B O 1
ATOM 748 N N . LEU B 1 37 ? -5.674 23.552 -4.248 1.00 151.43 655 LEU B N 1
ATOM 749 C CA . LEU B 1 37 ? -4.872 24.532 -3.525 1.00 154.43 655 LEU B CA 1
ATOM 750 C C . LEU B 1 37 ? -4.502 25.713 -4.415 1.00 163.48 655 LEU B C 1
ATOM 751 O O . LEU B 1 37 ? -4.981 26.828 -4.211 1.00 167.47 655 LEU B O 1
ATOM 753 N N . SER B 1 38 ? -3.648 25.464 -5.403 1.00 156.51 656 SER B N 1
ATOM 754 C CA . SER B 1 38 ? -3.209 26.518 -6.309 1.00 160.94 656 SER B CA 1
ATOM 755 C C . SER B 1 38 ? -2.776 25.960 -7.659 1.00 162.20 656 SER B C 1
ATOM 756 O O . SER B 1 38 ? -3.397 26.239 -8.685 1.00 164.25 656 SER B O 1
ATOM 759 N N . ASP B 1 39 ? -1.707 25.173 -7.652 1.00 160.86 657 ASP B N 1
ATOM 760 C CA . ASP B 1 39 ? -1.143 24.642 -8.886 1.00 164.67 657 ASP B CA 1
ATOM 761 C C . ASP B 1 39 ? -0.336 23.373 -8.638 1.00 163.40 657 ASP B C 1
ATOM 762 O O . ASP B 1 39 ? 0.733 23.185 -9.219 1.00 170.09 657 ASP B O 1
ATOM 767 N N . SER B 1 40 ? -0.852 22.501 -7.778 1.00 155.66 658 SER B N 1
ATOM 768 C CA . SER B 1 40 ? -0.157 21.262 -7.447 1.00 155.25 658 SER B CA 1
ATOM 769 C C . SER B 1 40 ? -1.101 20.201 -6.893 1.00 146.45 658 SER B C 1
ATOM 770 O O . SER B 1 40 ? -1.285 19.143 -7.497 1.00 147.27 658 SER B O 1
ATOM 772 N N . GLU B 1 41 ? -1.699 20.489 -5.742 1.00 137.96 659 GLU B N 1
ATOM 773 C CA . GLU B 1 41 ? -2.525 19.512 -5.043 1.00 129.17 659 GLU B CA 1
ATOM 774 C C . GLU B 1 41 ? -4.007 19.881 -5.054 1.00 124.59 659 GLU B C 1
ATOM 775 O O . GLU B 1 41 ? -4.369 21.057 -5.028 1.00 125.70 659 GLU B O 1
ATOM 781 N N . ILE B 1 42 ? -4.816 18.878 -5.079 1.00 120.80 660 ILE B N 1
ATOM 782 C CA . ILE B 1 42 ? -6.264 19.068 -5.014 1.00 117.16 660 ILE B CA 1
ATOM 783 C C . ILE B 1 42 ? -6.866 18.241 -3.882 1.00 111.37 660 ILE B C 1
ATOM 784 O O . ILE B 1 42 ? -6.614 17.044 -3.780 1.00 110.64 660 ILE B O 1
ATOM 789 N N . GLN B 1 43 ? -7.663 18.879 -3.033 1.00 108.18 661 GLN B N 1
ATOM 790 C CA . GLN B 1 43 ? -8.233 18.196 -1.878 1.00 101.43 661 GLN B CA 1
ATOM 791 C C . GLN B 1 43 ? -9.703 17.840 -2.081 1.00 99.89 661 GLN B C 1
ATOM 792 O O . GLN B 1 43 ? -10.475 18.631 -2.618 1.00 101.45 661 GLN B O 1
ATOM 798 N N . LEU B 1 44 ? -10.081 16.644 -1.644 1.00 94.74 662 LEU B N 1
ATOM 799 C CA . LEU B 1 44 ? -11.452 16.168 -1.785 1.00 89.95 662 LEU B CA 1
ATOM 800 C C . LEU B 1 44 ? -12.125 16.021 -0.428 1.00 79.38 662 LEU B C 1
ATOM 801 O O . LEU B 1 44 ? -11.453 15.852 0.585 1.00 75.62 662 LEU B O 1
ATOM 806 N N . THR B 1 45 ? -13.451 16.083 -0.411 1.00 72.37 663 THR B N 1
ATOM 807 C CA . THR B 1 45 ? -14.201 15.949 0.831 1.00 63.32 663 THR B CA 1
ATOM 808 C C . THR B 1 45 ? -15.515 15.225 0.597 1.00 60.12 663 THR B C 1
ATOM 809 O O . THR B 1 45 ? -16.260 15.554 -0.321 1.00 66.08 663 THR B O 1
ATOM 813 N N . TRP B 1 46 ? -15.804 14.243 1.439 1.00 98.60 664 TRP B N 1
ATOM 814 C CA . TRP B 1 46 ? -16.985 13.422 1.242 1.00 98.36 664 TRP B CA 1
ATOM 815 C C . TRP B 1 46 ? -17.638 13.014 2.559 1.00 100.05 664 TRP B C 1
ATOM 816 O O . TRP B 1 46 ? -16.987 12.945 3.602 1.00 98.25 664 TRP B O 1
ATOM 827 N N . LYS B 1 47 ? -18.936 12.748 2.496 1.00 104.28 665 LYS B N 1
ATOM 828 C CA . LYS B 1 47 ? -19.675 12.264 3.649 1.00 106.18 665 LYS B CA 1
ATOM 829 C C . LYS B 1 47 ? -19.771 10.745 3.581 1.00 101.20 665 LYS B C 1
ATOM 830 O O . LYS B 1 47 ? -19.965 10.172 2.506 1.00 99.71 665 LYS B O 1
ATOM 832 N N . HIS B 1 48 ? -19.616 10.098 4.730 1.00 99.16 666 HIS B N 1
ATOM 833 C CA . HIS B 1 48 ? -19.696 8.647 4.819 1.00 97.32 666 HIS B CA 1
ATOM 834 C C . HIS B 1 48 ? -21.099 8.162 4.480 1.00 105.05 666 HIS B C 1
ATOM 835 O O . HIS B 1 48 ? -22.071 8.882 4.700 1.00 112.43 666 HIS B O 1
ATOM 842 N N . PRO B 1 49 ? -21.204 6.947 3.919 1.00 104.51 667 PRO B N 1
ATOM 843 C CA . PRO B 1 49 ? -22.490 6.325 3.577 1.00 110.27 667 PRO B CA 1
ATOM 844 C C . PRO B 1 49 ? -23.162 5.680 4.791 1.00 113.13 667 PRO B C 1
ATOM 845 O O . PRO B 1 49 ? -22.471 5.161 5.672 1.00 109.79 667 PRO B O 1
ATOM 849 N N . GLU B 1 50 ? -24.491 5.712 4.837 1.00 119.05 668 GLU B N 1
ATOM 850 C CA . GLU B 1 50 ? -25.225 5.157 5.967 1.00 121.09 668 GLU B CA 1
ATOM 851 C C . GLU B 1 50 ? -25.776 3.768 5.650 1.00 119.84 668 GLU B C 1
ATOM 852 O O . GLU B 1 50 ? -26.067 3.447 4.495 1.00 119.52 668 GLU B O 1
ATOM 854 N N . ALA B 1 51 ? -25.912 2.957 6.697 1.00 119.90 669 ALA B N 1
ATOM 855 C CA . ALA B 1 51 ? -26.412 1.588 6.592 1.00 121.57 669 ALA B CA 1
ATOM 856 C C . ALA B 1 51 ? -25.552 0.752 5.650 1.00 117.91 669 ALA B C 1
ATOM 857 O O . ALA B 1 51 ? -25.876 0.598 4.476 1.00 120.29 669 ALA B O 1
ATOM 859 N N . LEU B 1 52 ? -24.455 0.214 6.168 1.00 112.42 670 LEU B N 1
ATOM 860 C CA . LEU B 1 52 ? -23.602 -0.668 5.381 1.00 107.40 670 LEU B CA 1
ATOM 861 C C . LEU B 1 52 ? -23.373 -1.995 6.095 1.00 104.03 670 LEU B C 1
ATOM 862 O O . LEU B 1 52 ? -23.144 -2.024 7.302 1.00 102.95 670 LEU B O 1
ATOM 867 N N . PRO B 1 53 ? -23.448 -3.104 5.343 1.00 103.13 671 PRO B N 1
ATOM 868 C CA . PRO B 1 53 ? -23.260 -4.444 5.908 1.00 102.59 671 PRO B CA 1
ATOM 869 C C . PRO B 1 53 ? -21.802 -4.728 6.243 1.00 97.61 671 PRO B C 1
ATOM 870 O O . PRO B 1 53 ? -21.028 -5.145 5.379 1.00 94.94 671 PRO B O 1
ATOM 874 N N . GLY B 1 54 ? -21.437 -4.502 7.498 1.00 96.48 672 GLY B N 1
ATOM 875 C CA . GLY B 1 54 ? -20.071 -4.697 7.933 1.00 91.16 672 GLY B CA 1
ATOM 876 C C . GLY B 1 54 ? -19.222 -3.488 7.606 1.00 88.37 672 GLY B C 1
ATOM 877 O O . GLY B 1 54 ? -19.719 -2.512 7.043 1.00 90.83 672 GLY B O 1
ATOM 878 N N . PRO B 1 55 ? -17.929 -3.550 7.954 1.00 86.23 673 PRO B N 1
ATOM 879 C CA . PRO B 1 55 ? -16.994 -2.440 7.761 1.00 84.21 673 PRO B CA 1
ATOM 880 C C . PRO B 1 55 ? -16.539 -2.301 6.315 1.00 81.98 673 PRO B C 1
ATOM 881 O O . PRO B 1 55 ? -16.965 -3.061 5.448 1.00 83.22 673 PRO B O 1
ATOM 885 N N . ILE B 1 56 ? -15.669 -1.328 6.075 1.00 80.79 674 ILE B N 1
ATOM 886 C CA . ILE B 1 56 ? -15.064 -1.132 4.769 1.00 80.85 674 ILE B CA 1
ATOM 887 C C . ILE B 1 56 ? -13.552 -1.030 4.925 1.00 71.75 674 ILE B C 1
ATOM 888 O O . ILE B 1 56 ? -13.059 -0.623 5.978 1.00 72.62 674 ILE B O 1
ATOM 893 N N . SER B 1 57 ? -12.819 -1.385 3.877 1.00 66.08 675 SER B N 1
ATOM 894 C CA . SER B 1 57 ? -11.365 -1.440 3.955 1.00 61.16 675 SER B CA 1
ATOM 895 C C . SER B 1 57 ? -10.690 -0.138 3.536 1.00 62.62 675 SER B C 1
ATOM 896 O O . SER B 1 57 ? -9.715 0.287 4.150 1.00 62.96 675 SER B O 1
ATOM 899 N N . LYS B 1 58 ? -11.207 0.490 2.489 1.00 66.67 676 LYS B N 1
ATOM 900 C CA . LYS B 1 58 ? -10.568 1.671 1.932 1.00 68.53 676 LYS B CA 1
ATOM 901 C C . LYS B 1 58 ? -11.493 2.403 0.974 1.00 75.54 676 LYS B C 1
ATOM 902 O O . LYS B 1 58 ? -12.513 1.868 0.548 1.00 76.14 676 LYS B O 1
ATOM 908 N N . TYR B 1 59 ? -11.131 3.634 0.639 1.00 80.84 677 TYR B N 1
ATOM 909 C CA . TYR B 1 59 ? -11.883 4.410 -0.335 1.00 89.86 677 TYR B CA 1
ATOM 910 C C . TYR B 1 59 ? -11.058 4.565 -1.595 1.00 97.22 677 TYR B C 1
ATOM 911 O O . TYR B 1 59 ? -9.942 5.076 -1.546 1.00 99.03 677 TYR B O 1
ATOM 920 N N . VAL B 1 60 ? -11.600 4.127 -2.723 1.00 102.80 678 VAL B N 1
ATOM 921 C CA . VAL B 1 60 ? -10.880 4.229 -3.982 1.00 108.08 678 VAL B CA 1
ATOM 922 C C . VAL B 1 60 ? -11.291 5.491 -4.729 1.00 115.32 678 VAL B C 1
ATOM 923 O O . VAL B 1 60 ? -12.472 5.821 -4.802 1.00 119.92 678 VAL B O 1
ATOM 927 N N . VAL B 1 61 ? -10.307 6.198 -5.276 1.00 113.41 679 VAL B N 1
ATOM 928 C CA . VAL B 1 61 ? -10.557 7.461 -5.965 1.00 118.37 679 VAL B CA 1
ATOM 929 C C . VAL B 1 61 ? -9.970 7.455 -7.369 1.00 118.36 679 VAL B C 1
ATOM 930 O O . VAL B 1 61 ? -8.797 7.127 -7.554 1.00 117.71 679 VAL B O 1
ATOM 934 N N . GLU B 1 62 ? -10.781 7.832 -8.353 1.00 119.54 680 GLU B N 1
ATOM 935 C CA . GLU B 1 62 ? -10.329 7.876 -9.738 1.00 117.45 680 GLU B CA 1
ATOM 936 C C . GLU B 1 62 ? -10.085 9.305 -10.205 1.00 118.63 680 GLU B C 1
ATOM 937 O O . GLU B 1 62 ? -10.846 10.214 -9.876 1.00 122.46 680 GLU B O 1
ATOM 943 N N . VAL B 1 63 ? -9.021 9.501 -10.976 1.00 115.59 681 VAL B N 1
ATOM 944 C CA . VAL B 1 63 ? -8.678 10.830 -11.472 1.00 116.86 681 VAL B CA 1
ATOM 945 C C . VAL B 1 63 ? -8.420 10.831 -12.968 1.00 118.18 681 VAL B C 1
ATOM 946 O O . VAL B 1 63 ? -7.453 10.232 -13.437 1.00 117.03 681 VAL B O 1
ATOM 950 N N . GLN B 1 64 ? -9.277 11.519 -13.713 1.00 120.89 682 GLN B N 1
ATOM 951 C CA . GLN B 1 64 ? -9.121 11.623 -15.157 1.00 121.80 682 GLN B CA 1
ATOM 952 C C . GLN B 1 64 ? -8.639 13.011 -15.543 1.00 123.78 682 GLN B C 1
ATOM 953 O O . GLN B 1 64 ? -9.127 14.019 -15.028 1.00 128.17 682 GLN B O 1
ATOM 959 N N . VAL B 1 65 ? -7.678 13.062 -16.456 1.00 130.29 683 VAL B N 1
ATOM 960 C CA . VAL B 1 65 ? -7.117 14.334 -16.893 1.00 132.58 683 VAL B CA 1
ATOM 961 C C . VAL B 1 65 ? -8.046 15.004 -17.903 1.00 136.77 683 VAL B C 1
ATOM 962 O O . VAL B 1 65 ? -9.028 15.646 -17.528 1.00 138.61 683 VAL B O 1
ATOM 966 N N . PRO B 1 72 ? -6.771 7.213 -17.229 1.00 121.28 690 PRO B N 1
ATOM 967 C CA . PRO B 1 72 ? -7.264 7.300 -15.851 1.00 120.01 690 PRO B CA 1
ATOM 968 C C . PRO B 1 72 ? -6.247 6.763 -14.846 1.00 118.44 690 PRO B C 1
ATOM 969 O O . PRO B 1 72 ? -5.327 6.046 -15.240 1.00 118.72 690 PRO B O 1
ATOM 973 N N . LEU B 1 73 ? -6.413 7.099 -13.570 1.00 117.18 691 LEU B N 1
ATOM 974 C CA . LEU B 1 73 ? -5.532 6.586 -12.524 1.00 115.44 691 LEU B CA 1
ATOM 975 C C . LEU B 1 73 ? -6.303 6.429 -11.217 1.00 112.74 691 LEU B C 1
ATOM 976 O O . LEU B 1 73 ? -6.933 7.373 -10.742 1.00 112.68 691 LEU B O 1
ATOM 981 N N . TRP B 1 74 ? -6.259 5.229 -10.646 1.00 110.46 692 TRP B N 1
ATOM 982 C CA . TRP B 1 74 ? -6.900 4.985 -9.359 1.00 109.05 692 TRP B CA 1
ATOM 983 C C . TRP B 1 74 ? -5.912 5.187 -8.224 1.00 107.82 692 TRP B C 1
ATOM 984 O O . TRP B 1 74 ? -4.828 4.603 -8.227 1.00 108.21 692 TRP B O 1
ATOM 995 N N . ILE B 1 75 ? -6.285 6.028 -7.264 1.00 106.62 693 ILE B N 1
ATOM 996 C CA . ILE B 1 75 ? -5.462 6.283 -6.084 1.00 105.62 693 ILE B CA 1
ATOM 997 C C . ILE B 1 75 ? -6.283 6.207 -4.801 1.00 104.72 693 ILE B C 1
ATOM 998 O O . ILE B 1 75 ? -6.959 7.165 -4.424 1.00 105.47 693 ILE B O 1
ATOM 1003 N N . ASP B 1 76 ? -6.203 5.066 -4.126 1.00 103.51 694 ASP B N 1
ATOM 1004 C CA . ASP B 1 76 ? -7.035 4.800 -2.963 1.00 103.95 694 ASP B CA 1
ATOM 1005 C C . ASP B 1 76 ? -6.464 5.345 -1.658 1.00 104.00 694 ASP B C 1
ATOM 1006 O O . ASP B 1 76 ? -5.252 5.479 -1.488 1.00 103.55 694 ASP B O 1
ATOM 1011 N N . VAL B 1 77 ? -7.367 5.661 -0.737 1.00 104.43 695 VAL B N 1
ATOM 1012 C CA . VAL B 1 77 ? -6.983 6.118 0.587 1.00 111.96 695 VAL B CA 1
ATOM 1013 C C . VAL B 1 77 ? -6.897 4.936 1.538 1.00 112.69 695 VAL B C 1
ATOM 1014 O O . VAL B 1 77 ? -7.865 4.191 1.718 1.00 116.36 695 VAL B O 1
ATOM 1018 N N . ASP B 1 78 ? -5.727 4.775 2.146 1.00 101.83 696 ASP B N 1
ATOM 1019 C CA . ASP B 1 78 ? -5.450 3.643 3.018 1.00 102.98 696 ASP B CA 1
ATOM 1020 C C . ASP B 1 78 ? -6.390 3.580 4.226 1.00 104.53 696 ASP B C 1
ATOM 1021 O O . ASP B 1 78 ? -7.020 2.553 4.472 1.00 103.40 696 ASP B O 1
ATOM 1026 N N . ARG B 1 79 ? -6.483 4.672 4.978 1.00 107.32 697 ARG B N 1
ATOM 1027 C CA . ARG B 1 79 ? -7.339 4.698 6.159 1.00 109.05 697 ARG B CA 1
ATOM 1028 C C . ARG B 1 79 ? -8.799 4.963 5.775 1.00 105.98 697 ARG B C 1
ATOM 1029 O O . ARG B 1 79 ? -9.116 6.037 5.255 1.00 105.16 697 ARG B O 1
ATOM 1031 N N . PRO B 1 80 ? -9.694 3.986 6.043 1.00 104.68 698 PRO B N 1
ATOM 1032 C CA . PRO B 1 80 ? -11.118 4.030 5.676 1.00 101.43 698 PRO B CA 1
ATOM 1033 C C . PRO B 1 80 ? -11.939 5.009 6.518 1.00 102.84 698 PRO B C 1
ATOM 1034 O O . PRO B 1 80 ? -12.952 5.525 6.039 1.00 101.36 698 PRO B O 1
ATOM 1038 N N . GLU B 1 81 ? -11.514 5.253 7.753 1.00 106.44 699 GLU B N 1
ATOM 1039 C CA . GLU B 1 81 ? -12.232 6.165 8.637 1.00 109.36 699 GLU B CA 1
ATOM 1040 C C . GLU B 1 81 ? -11.884 7.624 8.343 1.00 109.49 699 GLU B C 1
ATOM 1041 O O . GLU B 1 81 ? -11.600 8.404 9.251 1.00 113.97 699 GLU B O 1
ATOM 1047 N N . GLU B 1 82 ? -11.932 7.999 7.072 1.00 105.29 700 GLU B N 1
ATOM 1048 C CA . GLU B 1 82 ? -11.427 9.297 6.659 1.00 106.42 700 GLU B CA 1
ATOM 1049 C C . GLU B 1 82 ? -12.457 10.070 5.848 1.00 104.68 700 GLU B C 1
ATOM 1050 O O . GLU B 1 82 ? -13.243 9.478 5.112 1.00 102.13 700 GLU B O 1
ATOM 1056 N N . THR B 1 83 ? -12.450 11.392 5.977 1.00 107.30 701 THR B N 1
ATOM 1057 C CA . THR B 1 83 ? -13.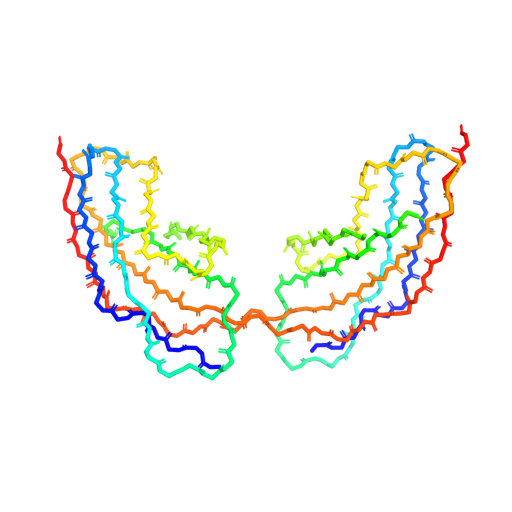435 12.222 5.292 1.00 107.41 701 THR B CA 1
ATOM 1058 C C . THR B 1 83 ? -12.836 13.136 4.228 1.00 107.22 701 THR B C 1
ATOM 1059 O O . THR B 1 83 ? -13.568 13.785 3.484 1.00 106.10 701 THR B O 1
ATOM 1063 N N . SER B 1 84 ? -11.512 13.199 4.161 1.00 109.32 702 SER B N 1
ATOM 1064 C CA . SER B 1 84 ? -10.860 14.071 3.198 1.00 110.38 702 SER B CA 1
ATOM 1065 C C . SER B 1 84 ? -9.447 13.609 2.901 1.00 112.93 702 SER B C 1
ATOM 1066 O O . SER B 1 84 ? -8.760 13.069 3.768 1.00 115.06 702 SER B O 1
ATOM 1069 N N . THR B 1 85 ? -9.017 13.828 1.666 1.00 113.22 703 THR B N 1
ATOM 1070 C CA . THR B 1 85 ? -7.683 13.431 1.261 1.00 115.92 703 THR B CA 1
ATOM 1071 C C . THR B 1 85 ? -7.127 14.371 0.206 1.00 117.03 703 THR B C 1
ATOM 1072 O O . THR B 1 85 ? -7.868 15.095 -0.462 1.00 115.79 703 THR B O 1
ATOM 1076 N N . ILE B 1 86 ? -5.809 14.349 0.061 1.00 120.02 704 ILE B N 1
ATOM 1077 C CA . ILE B 1 86 ? -5.127 15.264 -0.840 1.00 121.78 704 ILE B CA 1
ATOM 1078 C C . ILE B 1 86 ? -4.671 14.581 -2.113 1.00 118.66 704 ILE B C 1
ATOM 1079 O O . ILE B 1 86 ? -3.919 13.608 -2.075 1.00 121.38 704 ILE B O 1
ATOM 1084 N N . ILE B 1 87 ? -5.120 15.106 -3.246 1.00 114.58 705 ILE B N 1
ATOM 1085 C CA . ILE B 1 87 ? -4.748 14.537 -4.534 1.00 111.05 705 ILE B CA 1
ATOM 1086 C C . ILE B 1 87 ? -3.587 15.295 -5.156 1.00 113.49 705 ILE B C 1
ATOM 1087 O O . ILE B 1 87 ? -3.745 16.418 -5.630 1.00 113.09 705 ILE B O 1
ATOM 1092 N N . ARG B 1 88 ? -2.420 14.662 -5.156 1.00 153.77 706 ARG B N 1
ATOM 1093 C CA . ARG B 1 88 ? -1.213 15.299 -5.657 1.00 154.17 706 ARG B CA 1
ATOM 1094 C C . ARG B 1 88 ? -1.010 15.043 -7.143 1.00 151.79 706 ARG B C 1
ATOM 1095 O O . ARG B 1 88 ? -1.705 14.231 -7.760 1.00 148.12 706 ARG B O 1
ATOM 1103 N N . GLY B 1 89 ? -0.030 15.742 -7.705 1.00 152.41 707 GLY B N 1
ATOM 1104 C CA . GLY B 1 89 ? 0.352 15.586 -9.096 1.00 152.71 707 GLY B CA 1
ATOM 1105 C C . GLY B 1 89 ? -0.712 16.060 -10.063 1.00 158.34 707 GLY B C 1
ATOM 1106 O O . GLY B 1 89 ? -1.425 15.248 -10.647 1.00 157.89 707 GLY B O 1
ATOM 1107 N N . LEU B 1 90 ? -0.818 17.373 -10.242 1.00 164.00 708 LEU B N 1
ATOM 1108 C CA . LEU B 1 90 ? -1.815 17.931 -11.150 1.00 169.23 708 LEU B CA 1
ATOM 1109 C C . LEU B 1 90 ? -1.302 19.183 -11.854 1.00 175.21 708 LEU B C 1
ATOM 1110 O O . LEU B 1 90 ? -0.903 20.157 -11.212 1.00 177.47 708 LEU B O 1
ATOM 1112 N N . ASN B 1 91 ? -1.312 19.143 -13.182 1.00 178.69 709 ASN B N 1
ATOM 1113 C CA . ASN B 1 91 ? -0.886 20.272 -13.994 1.00 185.47 709 ASN B CA 1
ATOM 1114 C C . ASN B 1 91 ? -1.952 21.358 -14.015 1.00 191.69 709 ASN B C 1
ATOM 1115 O O . ASN B 1 91 ? -3.150 21.072 -14.075 1.00 191.93 709 ASN B O 1
ATOM 1120 N N . ALA B 1 92 ? -1.502 22.606 -13.956 1.00 196.62 710 ALA B N 1
ATOM 1121 C CA . ALA B 1 92 ? -2.401 23.746 -13.850 1.00 202.36 710 ALA B CA 1
ATOM 1122 C C . ALA B 1 92 ? -3.178 23.963 -15.134 1.00 206.67 710 ALA B C 1
ATOM 1123 O O . ALA B 1 92 ? -2.788 23.471 -16.195 1.00 206.88 710 ALA B O 1
ATOM 1125 N N . SER B 1 93 ? -4.281 24.699 -15.024 1.00 210.92 711 SER B N 1
ATOM 1126 C CA . SER B 1 93 ? -5.152 24.976 -16.165 1.00 216.29 711 SER B CA 1
ATOM 1127 C C . SER B 1 93 ? -5.616 23.690 -16.832 1.00 213.98 711 SER B C 1
ATOM 1128 O O . SER B 1 93 ? -5.376 23.482 -18.019 1.00 216.35 711 SER B O 1
ATOM 1131 N N . THR B 1 94 ? -6.255 22.820 -16.061 1.00 207.21 712 THR B N 1
ATOM 1132 C CA . THR B 1 94 ? -6.748 21.564 -16.603 1.00 203.71 712 THR B CA 1
ATOM 1133 C C . THR B 1 94 ? -8.063 21.196 -15.938 1.00 201.86 712 THR B C 1
ATOM 1134 O O . THR B 1 94 ? -8.187 21.244 -14.713 1.00 198.80 712 THR B O 1
ATOM 1138 N N . ARG B 1 95 ? -9.050 20.843 -16.754 1.00 205.43 713 ARG B N 1
ATOM 1139 C CA . ARG B 1 95 ? -10.350 20.438 -16.239 1.00 202.64 713 ARG B CA 1
ATOM 1140 C C . ARG B 1 95 ? -10.270 19.055 -15.602 1.00 194.91 713 ARG B C 1
ATOM 1141 O O . ARG B 1 95 ? -10.179 18.047 -16.302 1.00 192.59 713 ARG B O 1
ATOM 1149 N N . TYR B 1 96 ? -10.315 19.011 -14.274 1.00 193.83 714 TYR B N 1
ATOM 1150 C CA . TYR B 1 96 ? -10.280 17.751 -13.531 1.00 186.53 714 TYR B CA 1
ATOM 1151 C C . TYR B 1 96 ? -11.649 17.376 -12.984 1.00 183.05 714 TYR B C 1
ATOM 1152 O O . TYR B 1 96 ? -12.448 18.239 -12.634 1.00 186.82 714 TYR B O 1
ATOM 1161 N N . LEU B 1 97 ? -11.910 16.077 -12.911 1.00 122.15 715 LEU B N 1
ATOM 1162 C CA . LEU B 1 97 ? -13.144 15.577 -12.318 1.00 119.33 715 LEU B CA 1
ATOM 1163 C C . LEU B 1 97 ? -12.891 14.317 -11.496 1.00 115.45 715 LEU B C 1
ATOM 1164 O O . LEU B 1 97 ? -12.002 13.531 -11.815 1.00 115.11 715 LEU B O 1
ATOM 1169 N N . PHE B 1 98 ? -13.671 14.133 -10.433 1.00 111.99 716 PHE B N 1
ATOM 1170 C CA . PHE B 1 98 ? -13.419 13.041 -9.500 1.00 107.79 716 PHE B CA 1
ATOM 1171 C C . PHE B 1 98 ? -14.646 12.173 -9.247 1.00 107.92 716 PHE B C 1
ATOM 1172 O O . PHE B 1 98 ? -15.781 12.571 -9.520 1.00 109.16 716 PHE B O 1
ATOM 1180 N N . ARG B 1 99 ? -14.390 10.979 -8.721 1.00 104.40 717 ARG B N 1
ATOM 1181 C CA . ARG B 1 99 ? -15.429 10.014 -8.409 1.00 101.68 717 ARG B CA 1
ATOM 1182 C C . ARG B 1 99 ? -14.869 9.020 -7.397 1.00 98.73 717 ARG B C 1
ATOM 1183 O O . ARG B 1 99 ? -13.694 8.652 -7.461 1.00 98.01 717 ARG B O 1
ATOM 1191 N N . MET B 1 100 ? -15.701 8.590 -6.457 1.00 97.25 718 MET B N 1
ATOM 1192 C CA . MET B 1 100 ? -15.228 7.692 -5.412 1.00 91.24 718 MET B CA 1
ATOM 1193 C C . MET B 1 100 ? -16.146 6.511 -5.159 1.00 89.27 718 MET B C 1
ATOM 1194 O O . MET B 1 100 ? -17.310 6.511 -5.553 1.00 90.04 718 MET B O 1
ATOM 1199 N N . ARG B 1 101 ? -15.606 5.512 -4.472 1.00 86.86 719 ARG B N 1
ATOM 1200 C CA . ARG B 1 101 ? -16.352 4.308 -4.138 1.00 89.52 719 ARG B CA 1
ATOM 1201 C C . ARG B 1 101 ? -15.728 3.620 -2.932 1.00 87.23 719 ARG B C 1
ATOM 1202 O O . ARG B 1 101 ? -14.538 3.780 -2.660 1.00 87.03 719 ARG B O 1
ATOM 1210 N N . ALA B 1 102 ? -16.533 2.844 -2.217 1.00 85.67 720 ALA B N 1
ATOM 1211 C CA . ALA B 1 102 ? -16.055 2.141 -1.035 1.00 79.58 720 ALA B CA 1
ATOM 1212 C C . ALA B 1 102 ? -15.577 0.746 -1.413 1.00 79.30 720 ALA B C 1
ATOM 1213 O O . ALA B 1 102 ? -15.712 0.328 -2.560 1.00 80.11 720 ALA B O 1
ATOM 1215 N N . SER B 1 103 ? -15.009 0.035 -0.449 1.00 79.17 721 SER B N 1
ATOM 1216 C CA . SER B 1 103 ? -14.457 -1.281 -0.709 1.00 78.09 721 SER B CA 1
ATOM 1217 C C . SER B 1 103 ? -14.405 -2.098 0.561 1.00 83.14 721 SER B C 1
ATOM 1218 O O . SER B 1 103 ? -14.268 -1.552 1.654 1.00 83.36 721 SER B O 1
ATOM 1221 N N . ILE B 1 104 ? -14.520 -3.412 0.416 1.00 80.32 722 ILE B N 1
ATOM 1222 C CA . ILE B 1 104 ? -14.434 -4.305 1.564 1.00 81.68 722 ILE B CA 1
ATOM 1223 C C . ILE B 1 104 ? -13.591 -5.536 1.253 1.00 83.79 722 ILE B C 1
ATOM 1224 O O . ILE B 1 104 ? -13.959 -6.380 0.432 1.00 85.59 722 ILE B O 1
ATOM 1229 N N . GLN B 1 105 ? -12.447 -5.632 1.917 1.00 83.77 723 GLN B N 1
ATOM 1230 C CA . GLN B 1 105 ? -11.559 -6.761 1.700 1.00 86.05 723 GLN B CA 1
ATOM 1231 C C . GLN B 1 105 ? -12.089 -8.028 2.368 1.00 88.13 723 GLN B C 1
ATOM 1232 O O . GLN B 1 105 ? -12.113 -8.150 3.590 1.00 88.36 723 GLN B O 1
ATOM 1238 N N . GLY B 1 106 ? -12.519 -8.977 1.550 1.00 90.40 724 GLY B N 1
ATOM 1239 C CA . GLY B 1 106 ? -12.983 -10.250 2.064 1.00 93.70 724 GLY B CA 1
ATOM 1240 C C . GLY B 1 106 ? -11.830 -11.165 2.418 1.00 95.82 724 GLY B C 1
ATOM 1241 O O . GLY B 1 106 ? -11.383 -11.965 1.598 1.00 98.58 724 GLY B O 1
ATOM 1242 N N . LEU B 1 107 ? -11.355 -11.059 3.652 1.00 94.59 725 LEU B N 1
ATOM 1243 C CA . LEU B 1 107 ? -10.223 -11.858 4.093 1.00 95.97 725 LEU B CA 1
ATOM 1244 C C . LEU B 1 107 ? -10.625 -13.314 4.308 1.00 101.30 725 LEU B C 1
ATOM 1245 O O . LEU B 1 107 ? -11.412 -13.630 5.199 1.00 102.96 725 LEU B O 1
ATOM 1250 N N . GLY B 1 108 ? -10.066 -14.196 3.489 1.00 105.17 726 GLY B N 1
ATOM 1251 C CA . GLY B 1 108 ? -10.350 -15.613 3.574 1.00 109.05 726 GLY B CA 1
ATOM 1252 C C . GLY B 1 108 ? -9.654 -16.285 4.738 1.00 111.21 726 GLY B C 1
ATOM 1253 O O . GLY B 1 108 ? -9.037 -15.624 5.573 1.00 110.27 726 GLY B O 1
ATOM 1254 N N . ASP B 1 109 ? -9.750 -17.609 4.785 1.00 113.77 727 ASP B N 1
ATOM 1255 C CA . ASP B 1 109 ? -9.166 -18.393 5.868 1.00 115.81 727 ASP B CA 1
ATOM 1256 C C . ASP B 1 109 ? -7.643 -18.456 5.770 1.00 114.75 727 ASP B C 1
ATOM 1257 O O . ASP B 1 109 ? -7.079 -18.412 4.677 1.00 114.68 727 ASP B O 1
ATOM 1262 N N . TRP B 1 110 ? -6.988 -18.557 6.924 1.00 114.22 728 TRP B N 1
ATOM 1263 C CA . TRP B 1 110 ? -5.531 -18.677 6.996 1.00 113.18 728 TRP B CA 1
ATOM 1264 C C . TRP B 1 110 ? -5.074 -20.037 6.473 1.00 114.61 728 TRP B C 1
ATOM 1265 O O . TRP B 1 110 ? -5.855 -20.989 6.422 1.00 116.50 728 TRP B O 1
ATOM 1276 N N . SER B 1 111 ? -3.810 -20.128 6.074 1.00 113.96 729 SER B N 1
ATOM 1277 C CA . SER B 1 111 ? -3.267 -21.383 5.566 1.00 114.71 729 SER B CA 1
ATOM 1278 C C . SER B 1 111 ? -2.630 -22.176 6.700 1.00 115.89 729 SER B C 1
ATOM 1279 O O . SER B 1 111 ? -2.635 -21.744 7.855 1.00 116.00 729 SER B O 1
ATOM 1282 N N . ASN B 1 112 ? -2.100 -23.348 6.370 1.00 116.75 730 ASN B N 1
ATOM 1283 C CA . ASN B 1 112 ? -1.411 -24.166 7.354 1.00 118.87 730 ASN B CA 1
ATOM 1284 C C . ASN B 1 112 ? -0.186 -23.441 7.882 1.00 118.43 730 ASN B C 1
ATOM 1285 O O . ASN B 1 112 ? 0.554 -22.819 7.122 1.00 118.74 730 ASN B O 1
ATOM 1290 N N . THR B 1 113 ? 0.024 -23.520 9.186 1.00 118.42 731 THR B N 1
ATOM 1291 C CA . THR B 1 113 ? 1.152 -22.852 9.806 1.00 118.15 731 THR B CA 1
ATOM 1292 C C . THR B 1 113 ? 2.431 -23.624 9.530 1.00 119.40 731 THR B C 1
ATOM 1293 O O . THR B 1 113 ? 2.442 -24.855 9.594 1.00 122.33 731 THR B O 1
ATOM 1297 N N . VAL B 1 114 ? 3.498 -22.904 9.194 1.00 117.67 732 VAL B N 1
ATOM 1298 C CA . VAL B 1 114 ? 4.774 -23.541 8.886 1.00 119.58 732 VAL B CA 1
ATOM 1299 C C . VAL B 1 114 ? 5.948 -22.863 9.590 1.00 119.53 732 VAL B C 1
ATOM 1300 O O . VAL B 1 114 ? 5.958 -21.647 9.788 1.00 116.69 732 VAL B O 1
ATOM 1304 N N . GLU B 1 115 ? 6.943 -23.662 9.961 1.00 123.10 733 GLU B N 1
ATOM 1305 C CA . GLU B 1 115 ? 8.087 -23.166 10.716 1.00 125.11 733 GLU B CA 1
ATOM 1306 C C . GLU B 1 115 ? 9.384 -23.301 9.931 1.00 126.96 733 GLU B C 1
ATOM 1307 O O . GLU B 1 115 ? 9.595 -24.281 9.217 1.00 129.58 733 GLU B O 1
ATOM 1313 N N . GLU B 1 116 ? 10.251 -22.305 10.074 1.00 125.78 734 GLU B N 1
ATOM 1314 C CA . GLU B 1 116 ? 11.532 -22.293 9.385 1.00 126.87 734 GLU B CA 1
ATOM 1315 C C . GLU B 1 116 ? 12.574 -21.510 10.174 1.00 128.29 734 GLU B C 1
ATOM 1316 O O . GLU B 1 116 ? 12.295 -20.427 10.691 1.00 125.96 734 GLU B O 1
ATOM 1322 N N . SER B 1 117 ? 13.779 -22.062 10.256 1.00 132.44 735 SER B N 1
ATOM 1323 C CA . SER B 1 117 ? 14.836 -21.474 11.064 1.00 135.21 735 SER B CA 1
ATOM 1324 C C . SER B 1 117 ? 15.772 -20.589 10.244 1.00 134.90 735 SER B C 1
ATOM 1325 O O . SER B 1 117 ? 15.859 -20.712 9.021 1.00 131.70 735 SER B O 1
ATOM 1328 N N . THR B 1 118 ? 16.467 -19.689 10.932 1.00 135.95 736 THR B N 1
ATOM 1329 C CA . THR B 1 118 ? 17.476 -18.843 10.308 1.00 135.94 736 THR B CA 1
ATOM 1330 C C . THR B 1 118 ? 18.819 -19.034 10.998 1.00 140.34 736 THR B C 1
ATOM 1331 O O . THR B 1 118 ? 18.873 -19.350 12.186 1.00 142.51 736 THR B O 1
ATOM 1335 N N . LEU B 1 119 ? 19.902 -18.839 10.253 1.00 140.25 737 LEU B N 1
ATOM 1336 C CA . LEU B 1 119 ? 21.243 -18.978 10.809 1.00 146.43 737 LEU B CA 1
ATOM 1337 C C . LEU B 1 119 ? 22.278 -18.242 9.965 1.00 146.73 737 LEU B C 1
ATOM 1338 O O . LEU B 1 119 ? 23.277 -17.754 10.487 1.00 148.96 737 LEU B O 1
#